Protein AF-A0A3S4DQ43-F1 (afdb_monomer_lite)

Structure (mmCIF, N/CA/C/O backbone):
data_AF-A0A3S4DQ43-F1
#
_entry.id   AF-A0A3S4DQ43-F1
#
loop_
_atom_site.group_PDB
_atom_site.id
_atom_site.type_symbol
_atom_site.label_atom_id
_atom_site.label_alt_id
_atom_site.label_comp_id
_atom_site.label_asym_id
_atom_site.label_entity_id
_atom_site.label_seq_id
_atom_site.pdbx_PDB_ins_code
_atom_site.Cartn_x
_atom_site.Cartn_y
_atom_site.Cartn_z
_atom_site.occupancy
_atom_site.B_iso_or_equiv
_atom_site.auth_seq_id
_atom_site.auth_comp_id
_atom_site.auth_asym_id
_atom_site.auth_atom_id
_atom_site.pdbx_PDB_model_num
ATOM 1 N N . MET A 1 1 ? 19.264 2.639 5.617 1.00 52.75 1 MET A N 1
ATOM 2 C CA . MET A 1 1 ? 17.783 2.640 5.575 1.00 52.75 1 MET A CA 1
ATOM 3 C C . MET A 1 1 ? 17.181 1.241 5.676 1.00 52.75 1 MET A C 1
ATOM 5 O O . MET A 1 1 ? 16.366 1.047 6.562 1.00 52.75 1 MET A O 1
ATOM 9 N N . ALA A 1 2 ? 17.612 0.250 4.883 1.00 55.06 2 ALA A N 1
ATOM 10 C CA . ALA A 1 2 ? 17.059 -1.117 4.923 1.00 55.06 2 ALA A CA 1
ATOM 11 C C . ALA A 1 2 ? 17.068 -1.790 6.317 1.00 55.06 2 ALA A C 1
ATOM 13 O O . ALA A 1 2 ? 16.053 -2.343 6.727 1.00 55.06 2 ALA A O 1
ATOM 14 N N . LEU A 1 3 ? 18.164 -1.674 7.082 1.00 55.78 3 LEU A N 1
ATOM 15 C CA . LEU A 1 3 ? 18.267 -2.264 8.429 1.00 55.78 3 LEU A CA 1
ATOM 16 C C . LEU A 1 3 ? 17.296 -1.626 9.447 1.00 55.78 3 LEU A C 1
ATOM 18 O O . LEU A 1 3 ? 16.796 -2.296 10.344 1.00 55.78 3 LEU A O 1
ATOM 22 N N . PHE A 1 4 ? 17.007 -0.331 9.284 1.00 59.12 4 PHE A N 1
ATOM 23 C CA . PHE A 1 4 ? 16.112 0.427 10.164 1.00 59.12 4 PHE A CA 1
ATOM 24 C C . PHE A 1 4 ? 14.648 0.386 9.709 1.00 59.12 4 PHE A C 1
ATOM 26 O O . PHE A 1 4 ? 13.759 0.609 10.522 1.00 59.12 4 PHE A O 1
ATOM 33 N N . ALA A 1 5 ? 14.368 0.060 8.445 1.00 60.25 5 ALA A N 1
ATOM 34 C CA . ALA A 1 5 ? 13.009 0.046 7.905 1.00 60.25 5 ALA A CA 1
ATOM 35 C C . ALA A 1 5 ? 12.104 -0.977 8.613 1.00 60.25 5 ALA A C 1
ATOM 37 O O . ALA A 1 5 ? 10.947 -0.680 8.907 1.00 60.25 5 ALA A O 1
ATOM 38 N N . PHE A 1 6 ? 12.632 -2.158 8.946 1.00 61.34 6 PHE A N 1
ATOM 39 C CA . PHE A 1 6 ? 11.873 -3.204 9.635 1.00 61.34 6 PHE A CA 1
ATOM 40 C C . PHE A 1 6 ? 11.451 -2.820 11.067 1.00 61.34 6 PHE A C 1
ATOM 42 O O . PHE A 1 6 ? 10.254 -2.851 11.348 1.00 61.34 6 PHE A O 1
ATOM 49 N N . PRO A 1 7 ? 12.353 -2.411 11.985 1.00 62.31 7 PRO A N 1
ATOM 50 C CA . PRO A 1 7 ? 11.936 -2.009 13.330 1.00 62.31 7 PRO A CA 1
ATOM 51 C C . PRO A 1 7 ? 11.053 -0.753 13.321 1.00 62.31 7 PRO A C 1
ATOM 53 O O . PRO A 1 7 ? 10.096 -0.680 14.091 1.00 62.31 7 PRO A O 1
ATOM 56 N N . LEU A 1 8 ? 11.325 0.200 12.425 1.00 57.62 8 LEU A N 1
ATOM 57 C CA . LEU A 1 8 ? 10.611 1.478 12.358 1.00 57.62 8 LEU A CA 1
ATOM 58 C C . LEU A 1 8 ? 9.180 1.317 11.825 1.00 57.62 8 LEU A C 1
ATOM 60 O O . LEU A 1 8 ? 8.287 2.037 12.255 1.00 57.62 8 LEU A O 1
ATOM 64 N N . THR A 1 9 ? 8.925 0.325 10.967 1.00 63.94 9 THR A N 1
ATOM 65 C CA . THR A 1 9 ? 7.563 -0.015 10.522 1.00 63.94 9 THR A CA 1
ATOM 66 C C . THR A 1 9 ? 6.867 -0.995 11.467 1.00 63.94 9 THR A C 1
ATOM 68 O O . THR A 1 9 ? 5.687 -0.826 11.757 1.00 63.94 9 THR A O 1
ATOM 71 N N . TYR A 1 10 ? 7.561 -1.994 12.014 1.00 65.12 10 TYR A N 1
ATOM 72 C CA . TYR A 1 10 ? 6.932 -3.032 12.838 1.00 65.12 10 TYR A CA 1
ATOM 73 C C . TYR A 1 10 ? 6.497 -2.537 14.229 1.00 65.12 10 TYR A C 1
ATOM 75 O O . TYR A 1 10 ? 5.428 -2.919 14.713 1.00 65.12 10 TYR A O 1
ATOM 83 N N . LEU A 1 11 ? 7.297 -1.692 14.890 1.00 65.44 11 LEU A N 1
ATOM 84 C CA . LEU A 1 11 ? 7.022 -1.258 16.266 1.00 65.44 11 LEU A CA 1
ATOM 85 C C . LEU A 1 11 ? 5.750 -0.392 16.397 1.00 65.44 11 LEU A C 1
ATOM 87 O O . LEU A 1 11 ? 4.936 -0.714 17.269 1.00 65.44 11 LEU A O 1
ATOM 91 N N . PRO A 1 12 ? 5.502 0.623 15.541 1.00 64.50 12 PRO A N 1
ATOM 92 C CA . PRO A 1 12 ? 4.281 1.429 15.613 1.00 64.50 12 PRO A CA 1
ATOM 93 C C . PRO A 1 12 ? 3.020 0.619 15.308 1.00 64.50 12 PRO A C 1
ATOM 95 O O . PRO A 1 12 ? 2.020 0.738 16.010 1.00 64.50 12 PRO A O 1
ATOM 98 N N . HIS A 1 13 ? 3.073 -0.269 14.313 1.00 64.56 13 HIS A N 1
ATOM 99 C CA . HIS A 1 13 ? 1.932 -1.112 13.950 1.00 64.56 13 HIS A CA 1
ATOM 100 C C . HIS A 1 13 ? 1.600 -2.133 15.041 1.00 64.56 13 HIS A C 1
ATOM 102 O O . HIS A 1 13 ? 0.430 -2.378 15.339 1.00 64.56 13 HIS A O 1
ATOM 108 N N . ARG A 1 14 ? 2.621 -2.675 15.715 1.00 65.62 14 ARG A N 1
ATOM 109 C CA . ARG A 1 14 ? 2.420 -3.513 16.900 1.00 65.62 14 ARG A CA 1
ATOM 110 C C . ARG A 1 14 ? 1.802 -2.717 18.054 1.00 65.62 14 ARG A C 1
ATOM 112 O O . ARG A 1 14 ? 0.892 -3.233 18.702 1.00 65.62 14 ARG A O 1
ATOM 119 N N . ALA A 1 15 ? 2.265 -1.492 18.306 1.00 61.53 15 ALA A N 1
ATOM 120 C CA . ALA A 1 15 ? 1.693 -0.619 19.332 1.00 61.53 15 ALA A CA 1
ATOM 121 C C . ALA A 1 15 ? 0.218 -0.297 19.038 1.00 61.53 15 ALA A C 1
ATOM 123 O O . ALA A 1 15 ? -0.626 -0.474 19.913 1.00 61.53 15 ALA A O 1
ATOM 124 N N . LEU A 1 16 ? -0.107 0.041 17.787 1.00 58.84 16 LEU A N 1
ATOM 125 C CA . LEU A 1 16 ? -1.478 0.277 17.338 1.00 58.84 16 LEU A CA 1
ATOM 126 C C . LEU A 1 16 ? -2.352 -0.970 17.504 1.00 58.84 16 LEU A C 1
ATOM 128 O O . LEU A 1 16 ? -3.460 -0.877 18.017 1.00 58.84 16 LEU A O 1
ATOM 132 N N . SER A 1 17 ? -1.854 -2.153 17.133 1.00 57.09 17 SER A N 1
ATOM 133 C CA . SER A 1 17 ? -2.627 -3.391 17.291 1.00 57.09 17 SER A CA 1
ATOM 134 C C . SER A 1 17 ? -2.962 -3.699 18.752 1.00 57.09 17 SER A C 1
ATOM 136 O O . SER A 1 17 ? -4.076 -4.117 19.043 1.00 57.09 17 SER A O 1
ATOM 138 N N . ARG A 1 18 ? -2.035 -3.434 19.682 1.00 61.72 18 ARG A N 1
ATOM 139 C CA . ARG A 1 18 ? -2.270 -3.587 21.124 1.00 61.72 18 ARG A CA 1
ATOM 140 C C . ARG A 1 18 ? -3.260 -2.564 21.658 1.00 61.72 18 ARG A C 1
ATOM 142 O O . ARG A 1 18 ? -4.093 -2.921 22.475 1.00 61.72 18 ARG A O 1
ATOM 149 N N . PHE A 1 19 ? -3.189 -1.333 21.161 1.00 62.56 19 PHE A N 1
ATOM 150 C CA . PHE A 1 19 ? -4.132 -0.277 21.505 1.00 62.56 19 PHE A CA 1
ATOM 151 C C . PHE A 1 19 ? -5.560 -0.598 21.036 1.00 62.56 19 PHE A C 1
ATOM 153 O O . PHE A 1 19 ? -6.507 -0.477 21.798 1.00 62.56 19 PHE A O 1
ATOM 160 N N . VAL A 1 20 ? -5.726 -1.091 19.805 1.00 57.16 20 VAL A N 1
ATOM 161 C CA . VAL A 1 20 ? -7.042 -1.512 19.287 1.00 57.16 20 VAL A CA 1
ATOM 162 C C . VAL A 1 20 ? -7.592 -2.712 20.060 1.00 57.16 20 VAL A C 1
ATOM 164 O O . VAL A 1 20 ? -8.789 -2.800 20.322 1.00 57.16 20 VAL A O 1
ATOM 167 N N . LEU A 1 21 ? -6.720 -3.642 20.449 1.00 55.56 21 LEU A N 1
ATOM 168 C CA . LEU A 1 21 ? -7.115 -4.830 21.201 1.00 55.56 21 LEU A CA 1
ATOM 169 C C . LEU A 1 21 ? -7.388 -4.551 22.689 1.00 55.56 21 LEU A C 1
ATOM 171 O O . LEU A 1 21 ? -8.072 -5.364 23.303 1.00 55.56 21 LEU A O 1
ATOM 175 N N . SER A 1 22 ? -6.928 -3.424 23.250 1.00 51.00 22 SER A N 1
ATOM 176 C CA . SER A 1 22 ? -7.168 -3.055 24.655 1.00 51.00 22 SER A CA 1
ATOM 177 C C . SER A 1 22 ? -8.531 -2.405 24.921 1.00 51.00 22 SER A C 1
ATOM 179 O O . SER A 1 22 ? -8.863 -2.178 26.081 1.00 51.00 22 SER A O 1
ATOM 181 N N . GLY A 1 23 ? -9.327 -2.099 23.890 1.00 48.06 23 GLY A N 1
ATOM 182 C CA . GLY A 1 23 ? -10.705 -1.625 24.078 1.00 48.06 23 GLY A CA 1
ATOM 183 C C . GLY A 1 23 ? -11.624 -2.706 24.641 1.00 48.06 23 GLY A C 1
ATOM 184 O O . GLY A 1 23 ? -11.421 -3.886 24.348 1.00 48.06 23 GLY A O 1
ATOM 185 N N . SER A 1 24 ? -12.645 -2.349 25.423 1.00 47.25 24 SER A N 1
ATOM 186 C CA . SER A 1 24 ? -13.516 -3.341 26.080 1.00 47.25 24 SER A CA 1
ATOM 187 C C . SER A 1 24 ? -14.665 -3.824 25.175 1.00 47.25 24 SER A C 1
ATOM 189 O O . SER A 1 24 ? -15.181 -4.931 25.332 1.00 47.25 24 SER A O 1
ATOM 191 N N . SER A 1 25 ? -14.977 -3.078 24.112 1.00 43.25 25 SER A N 1
ATOM 192 C CA . SER A 1 25 ? -16.030 -3.397 23.138 1.00 43.25 25 SER A CA 1
ATOM 193 C C . SER A 1 25 ? -15.610 -4.462 22.098 1.00 43.25 25 SER A C 1
ATOM 195 O O . SER A 1 25 ? -14.505 -4.437 21.545 1.00 43.25 25 SER A O 1
ATOM 197 N N . ARG A 1 26 ? -16.496 -5.443 21.844 1.00 42.44 26 ARG A N 1
ATOM 198 C CA . ARG A 1 26 ? -16.236 -6.668 21.046 1.00 42.44 26 ARG A CA 1
ATOM 199 C C . ARG A 1 26 ? -16.139 -6.431 19.529 1.00 42.44 26 ARG A C 1
ATOM 201 O O . ARG A 1 26 ? -15.407 -7.163 18.873 1.00 42.44 26 ARG A O 1
ATOM 208 N N . ASP A 1 27 ? -16.794 -5.375 19.039 1.00 48.03 27 ASP A N 1
ATOM 209 C CA . ASP A 1 27 ? -16.770 -4.885 17.645 1.00 48.03 27 ASP A CA 1
ATOM 210 C C . ASP A 1 27 ? -16.315 -3.408 17.539 1.00 48.03 27 ASP A C 1
ATOM 212 O O . ASP A 1 27 ? -16.425 -2.789 16.482 1.00 48.03 27 ASP A O 1
ATOM 216 N N . GLY A 1 28 ? -15.809 -2.821 18.634 1.00 46.94 28 GLY A N 1
ATOM 217 C CA . GLY A 1 28 ? -15.480 -1.394 18.705 1.00 46.94 28 GLY A CA 1
ATOM 218 C C . GLY A 1 28 ? -14.338 -1.005 17.764 1.00 46.94 28 GLY A C 1
ATOM 219 O O . GLY A 1 28 ? -13.265 -1.617 17.776 1.00 46.94 28 GLY A O 1
ATOM 220 N N . ASN A 1 29 ? -14.552 0.023 16.944 1.00 57.31 29 ASN A N 1
ATOM 221 C CA . ASN A 1 29 ? -13.499 0.594 16.099 1.00 57.31 29 ASN A CA 1
ATOM 222 C C . ASN A 1 29 ? -12.523 1.424 16.953 1.00 57.31 29 ASN A C 1
ATOM 224 O O . ASN A 1 29 ? -12.821 1.732 18.105 1.00 57.31 29 ASN A O 1
ATOM 228 N N . ILE A 1 30 ? -11.372 1.847 16.397 1.00 58.50 30 ILE A N 1
ATOM 229 C CA . ILE A 1 30 ? -10.404 2.733 17.098 1.00 58.50 30 ILE A CA 1
ATOM 230 C C . ILE A 1 30 ? -11.108 3.892 17.816 1.00 58.50 30 ILE A C 1
ATOM 232 O O . ILE A 1 30 ? -10.717 4.256 18.918 1.00 58.50 30 ILE A O 1
ATOM 236 N N . HIS A 1 31 ? -12.153 4.447 17.204 1.00 61.25 31 HIS A N 1
ATOM 237 C CA . HIS A 1 31 ? -12.957 5.512 17.784 1.00 61.25 31 HIS A CA 1
ATOM 238 C C . HIS A 1 31 ? -13.605 5.122 19.122 1.00 61.25 31 HIS A C 1
ATOM 240 O O . HIS A 1 31 ? -13.487 5.867 20.090 1.00 61.25 31 HIS A O 1
ATOM 246 N N . ASP A 1 32 ? -14.229 3.948 19.203 1.00 59.16 32 ASP A N 1
ATOM 247 C CA . ASP A 1 32 ? -14.954 3.505 20.398 1.00 59.16 32 ASP A CA 1
ATOM 248 C C . ASP A 1 32 ? -13.984 3.203 21.541 1.00 59.16 32 ASP A C 1
ATOM 250 O O . ASP A 1 32 ? -14.220 3.598 22.678 1.00 59.16 32 ASP A O 1
ATOM 254 N N . VAL A 1 33 ? -12.830 2.613 21.216 1.00 59.47 33 VAL A N 1
ATOM 255 C CA . VAL A 1 33 ? -11.749 2.352 22.179 1.00 59.47 33 VAL A CA 1
ATOM 256 C C . VAL A 1 33 ? -11.156 3.651 22.730 1.00 59.47 33 VAL A C 1
ATOM 258 O O . VAL A 1 33 ? -10.852 3.757 23.918 1.00 59.47 33 VAL A O 1
ATOM 261 N N . VAL A 1 34 ? -11.005 4.664 21.878 1.00 59.78 34 VAL A N 1
ATOM 262 C CA . VAL A 1 34 ? -10.499 5.979 22.281 1.00 59.78 34 VAL A CA 1
ATOM 263 C C . VAL A 1 34 ? -11.506 6.714 23.158 1.00 59.78 34 VAL A C 1
ATOM 265 O O . VAL A 1 34 ? -11.109 7.308 24.159 1.00 59.78 34 VAL A O 1
ATOM 268 N N . VAL A 1 35 ? -12.793 6.676 22.807 1.00 62.78 35 VAL A N 1
ATOM 269 C CA . VAL A 1 35 ? -13.857 7.275 23.624 1.00 62.78 35 VAL A CA 1
ATOM 270 C C . VAL A 1 35 ? -13.946 6.578 24.982 1.00 62.78 35 VAL A C 1
ATOM 272 O O . VAL A 1 35 ? -14.117 7.251 25.996 1.00 62.78 35 VAL A O 1
ATOM 275 N N . GLU A 1 36 ? -13.767 5.257 25.017 1.00 63.09 36 GLU A N 1
ATOM 276 C CA . GLU A 1 36 ? -13.808 4.446 26.235 1.00 63.09 36 GLU A CA 1
ATOM 277 C C . GLU A 1 36 ? -12.615 4.707 27.174 1.00 63.09 36 GLU A C 1
ATOM 279 O O . GLU A 1 36 ? -12.800 4.760 28.386 1.00 63.09 36 GLU A O 1
ATOM 284 N N . HIS A 1 37 ? -11.400 4.913 26.647 1.00 62.97 37 HIS A N 1
ATOM 285 C CA . HIS A 1 37 ? -10.209 5.180 27.474 1.00 62.97 37 HIS A CA 1
ATOM 286 C C . HIS A 1 37 ? -9.949 6.660 27.784 1.00 62.97 37 HIS A C 1
ATOM 288 O O . HIS A 1 37 ? -9.398 6.968 28.838 1.00 62.97 37 HIS A O 1
ATOM 294 N N . PHE A 1 38 ? -10.300 7.577 26.881 1.00 64.81 38 PHE A N 1
ATOM 295 C CA . PHE A 1 38 ? -9.928 8.996 26.987 1.00 64.81 38 PHE A CA 1
ATOM 296 C C . PHE A 1 38 ? -11.129 9.953 27.008 1.00 64.81 38 PHE A C 1
ATOM 298 O O . PHE A 1 38 ? -10.950 11.166 27.133 1.00 64.81 38 PHE A O 1
ATOM 305 N N . GLY A 1 39 ? -12.353 9.433 26.905 1.00 71.44 39 GLY A N 1
ATOM 306 C CA . GLY A 1 39 ? -13.583 10.218 26.924 1.00 71.44 39 GLY A CA 1
ATOM 307 C C . GLY A 1 39 ? -13.979 10.807 25.564 1.00 71.44 39 GLY A C 1
ATOM 308 O O . GLY A 1 39 ? -13.239 10.792 24.578 1.00 71.44 39 GLY A O 1
ATOM 309 N N . VAL A 1 40 ? -15.192 11.365 25.515 1.00 73.31 40 VAL A N 1
ATOM 310 C CA . VAL A 1 40 ? -15.867 11.805 24.277 1.00 73.31 40 VAL A CA 1
ATOM 311 C C . VAL A 1 40 ? -15.117 12.936 23.553 1.00 73.31 40 VAL A C 1
ATOM 313 O O . VAL A 1 40 ? -15.092 12.983 22.322 1.00 73.31 40 VAL A O 1
ATOM 316 N N . LEU A 1 41 ? -14.454 13.831 24.298 1.00 74.75 41 LEU A N 1
ATOM 317 C CA . LEU A 1 41 ? -13.684 14.942 23.723 1.00 74.75 41 LEU A CA 1
ATOM 318 C C . LEU A 1 41 ? -12.423 14.448 22.995 1.00 74.75 41 LEU A C 1
ATOM 320 O O . LEU A 1 41 ? -12.150 14.880 21.874 1.00 74.75 41 LEU A O 1
ATOM 324 N N . ALA A 1 42 ? -11.687 13.513 23.601 1.00 72.62 42 ALA A N 1
ATOM 325 C CA . ALA A 1 42 ? -10.512 12.899 22.987 1.00 72.62 42 ALA A CA 1
ATOM 326 C C . ALA A 1 42 ? -10.894 12.037 21.774 1.00 72.62 42 ALA A C 1
ATOM 328 O O . ALA A 1 42 ? -10.212 12.087 20.750 1.00 72.62 42 ALA A O 1
ATOM 329 N N . GLY A 1 43 ? -12.032 11.336 21.848 1.00 69.62 43 GLY A N 1
ATOM 330 C CA . GLY A 1 43 ? -12.625 10.624 20.714 1.00 69.62 43 GLY A CA 1
ATOM 331 C C . GLY A 1 43 ? -12.865 11.527 19.510 1.00 69.62 43 GLY A C 1
ATOM 332 O O . GLY A 1 43 ? -12.416 11.219 18.407 1.00 69.62 43 GLY A O 1
ATOM 333 N N . LYS A 1 44 ? -13.475 12.698 19.728 1.00 74.50 44 LYS A N 1
ATOM 334 C CA . LYS A 1 44 ? -13.735 13.676 18.664 1.00 74.50 44 LYS A CA 1
ATOM 335 C C . LYS A 1 44 ? -12.446 14.250 18.059 1.00 74.50 44 LYS A C 1
ATOM 337 O O . LYS A 1 44 ? -12.361 14.375 16.840 1.00 74.50 44 LYS A O 1
ATOM 342 N N . ILE A 1 45 ? -11.432 14.557 18.874 1.00 80.44 45 ILE A N 1
ATOM 343 C CA . ILE A 1 45 ? -10.121 15.029 18.381 1.00 80.44 45 ILE A CA 1
ATOM 344 C C . ILE A 1 45 ? -9.452 13.953 17.522 1.00 80.44 45 ILE A C 1
ATOM 346 O O . ILE A 1 45 ? -8.984 14.243 16.420 1.00 80.44 45 ILE A O 1
ATOM 350 N N . ILE A 1 46 ? -9.443 12.705 17.990 1.00 75.75 46 ILE A N 1
ATOM 351 C CA . ILE A 1 46 ? -8.844 11.592 17.252 1.00 75.75 46 ILE A CA 1
ATOM 352 C C . ILE A 1 46 ? -9.635 11.283 15.980 1.00 75.75 46 ILE A C 1
ATOM 354 O O . ILE A 1 46 ? -9.023 10.982 14.961 1.00 75.75 46 ILE A O 1
ATOM 358 N N . MET A 1 47 ? -10.960 11.437 15.982 1.00 75.69 47 MET A N 1
ATOM 359 C CA . MET A 1 47 ? -11.782 11.295 14.779 1.00 75.69 47 MET A CA 1
ATOM 360 C C . MET A 1 47 ? -11.438 12.348 13.719 1.00 75.69 47 MET A C 1
ATOM 362 O O . MET A 1 47 ? -11.274 12.004 12.549 1.00 75.69 47 MET A O 1
ATOM 366 N N . VAL A 1 48 ? -11.276 13.617 14.114 1.00 80.62 48 VAL A N 1
ATOM 367 C CA . VAL A 1 48 ? -10.844 14.686 13.194 1.00 80.62 48 VAL A CA 1
ATOM 368 C C . VAL A 1 48 ? -9.428 14.425 12.686 1.00 80.62 48 VAL A C 1
ATOM 370 O O . VAL A 1 48 ? -9.177 14.553 11.490 1.00 80.62 48 VAL A O 1
ATOM 373 N N . LEU A 1 49 ? -8.511 14.010 13.563 1.00 80.94 49 LEU A N 1
ATOM 374 C CA . LEU A 1 49 ? -7.144 13.675 13.172 1.00 80.94 49 LEU A CA 1
ATOM 375 C C . LEU A 1 49 ? -7.110 12.485 12.202 1.00 80.94 49 LEU A C 1
ATOM 377 O O . LEU A 1 49 ? -6.352 12.497 11.236 1.00 80.94 49 LEU A O 1
ATOM 381 N N . TYR A 1 50 ? -7.964 11.486 12.425 1.00 78.94 50 TYR A N 1
ATOM 382 C CA . TYR A 1 50 ? -8.137 10.347 11.533 1.00 78.94 50 TYR A CA 1
ATOM 383 C C . TYR A 1 50 ? -8.666 10.803 10.173 1.00 78.94 50 TYR A C 1
ATOM 385 O O . TYR A 1 50 ? -8.065 10.482 9.154 1.00 78.94 50 TYR A O 1
ATOM 393 N N . LEU A 1 51 ? -9.719 11.625 10.131 1.00 80.81 51 LEU A N 1
ATOM 394 C CA . LEU A 1 51 ? -10.228 12.194 8.880 1.00 80.81 51 LEU A CA 1
ATOM 395 C C . LEU A 1 51 ? -9.129 12.961 8.124 1.00 80.81 51 LEU A C 1
ATOM 397 O O . LEU A 1 51 ? -8.943 12.750 6.926 1.00 80.81 51 LEU A O 1
ATOM 401 N N . LEU A 1 52 ? -8.369 13.800 8.832 1.00 82.88 52 LEU A N 1
ATOM 402 C CA . LEU A 1 52 ? -7.297 14.612 8.259 1.00 82.88 52 LEU A CA 1
ATOM 403 C C . LEU A 1 52 ? -6.121 13.769 7.749 1.00 82.88 52 LEU A C 1
ATOM 405 O O . LEU A 1 52 ? -5.514 14.119 6.742 1.00 82.88 52 LEU A O 1
ATOM 409 N N . ALA A 1 53 ? -5.803 12.656 8.408 1.00 77.94 53 ALA A N 1
ATOM 410 C CA . ALA A 1 53 ? -4.763 11.738 7.957 1.00 77.94 53 ALA A CA 1
ATOM 411 C C . ALA A 1 53 ? -5.212 10.914 6.739 1.00 77.94 53 ALA A C 1
ATOM 413 O O . ALA A 1 53 ? -4.416 10.643 5.844 1.00 77.94 53 ALA A O 1
ATOM 414 N N . PHE A 1 54 ? -6.486 10.526 6.687 1.00 79.25 54 PHE A N 1
ATOM 415 C CA . PHE A 1 54 ? -7.025 9.636 5.659 1.00 79.25 54 PHE A CA 1
ATOM 416 C C . PHE A 1 54 ? -7.399 10.320 4.365 1.00 79.25 54 PHE A C 1
ATOM 418 O O . PHE A 1 54 ? -7.228 9.744 3.292 1.00 79.25 54 PHE A O 1
ATOM 425 N N . PHE A 1 55 ? -7.926 11.532 4.459 1.00 83.81 55 PHE A N 1
ATOM 426 C CA . PHE A 1 55 ? -8.375 12.270 3.295 1.00 83.81 55 PHE A CA 1
ATOM 427 C C . PHE A 1 55 ? -7.254 12.447 2.244 1.00 83.81 55 PHE A C 1
ATOM 429 O O . PHE A 1 55 ? -7.472 12.075 1.088 1.00 83.81 55 PHE A O 1
ATOM 436 N N . PRO A 1 56 ? -6.021 12.867 2.605 1.00 84.38 56 PRO A N 1
ATOM 437 C CA . PRO A 1 56 ? -4.899 12.925 1.667 1.00 84.38 56 PRO A CA 1
ATOM 438 C C . PRO A 1 56 ? -4.514 11.558 1.100 1.00 84.38 56 PRO A C 1
ATOM 440 O O . PRO A 1 56 ? -4.188 11.454 -0.080 1.00 84.38 56 PRO A O 1
ATOM 443 N N . ILE A 1 57 ? -4.573 10.505 1.920 1.00 83.25 57 ILE A N 1
ATOM 444 C CA . ILE A 1 57 ? -4.234 9.141 1.502 1.00 83.25 57 ILE A CA 1
ATOM 445 C C . ILE A 1 57 ? -5.163 8.702 0.368 1.00 83.25 57 ILE A C 1
ATOM 447 O O . ILE A 1 57 ? -4.695 8.303 -0.698 1.00 83.25 57 ILE A O 1
ATOM 451 N N . VAL A 1 58 ? -6.477 8.827 0.569 1.00 82.75 58 VAL A N 1
ATOM 452 C CA . VAL A 1 58 ? -7.478 8.449 -0.438 1.00 82.75 58 VAL A CA 1
ATOM 453 C C . VAL A 1 58 ? -7.311 9.274 -1.716 1.00 82.75 58 VAL A C 1
ATOM 455 O O . VAL A 1 58 ? -7.383 8.714 -2.813 1.00 82.75 58 VAL A O 1
ATOM 458 N N . LEU A 1 59 ? -7.034 10.577 -1.598 1.00 85.31 59 LEU A N 1
ATOM 459 C CA . LEU A 1 59 ? -6.792 11.446 -2.752 1.00 85.31 59 LEU A CA 1
ATOM 460 C C . LEU A 1 59 ? -5.575 11.008 -3.573 1.00 85.31 59 LEU A C 1
ATOM 462 O O . LEU A 1 59 ? -5.693 10.834 -4.786 1.00 85.31 59 LEU A O 1
ATOM 466 N N . VAL A 1 60 ? -4.425 10.796 -2.928 1.00 85.19 60 VAL A N 1
ATOM 467 C CA . VAL A 1 60 ? -3.192 10.381 -3.615 1.00 85.19 60 VAL A CA 1
ATOM 468 C C . VAL A 1 60 ? -3.399 9.043 -4.323 1.00 85.19 60 VAL A C 1
ATOM 470 O O . VAL A 1 60 ? -3.108 8.942 -5.514 1.00 85.19 60 VAL A O 1
ATOM 473 N N . TYR A 1 61 ? -3.981 8.047 -3.646 1.00 85.69 61 TYR A N 1
ATOM 474 C CA . TYR A 1 61 ? -4.251 6.744 -4.260 1.00 85.69 61 TYR A CA 1
ATOM 475 C C . TYR A 1 61 ? -5.224 6.836 -5.444 1.00 85.69 61 TYR A C 1
ATOM 477 O O . TYR A 1 61 ? -5.001 6.191 -6.469 1.00 85.69 61 TYR A O 1
ATOM 485 N N . SER A 1 62 ? -6.260 7.672 -5.350 1.00 83.94 62 SER A N 1
ATOM 486 C CA . SER A 1 62 ? -7.219 7.880 -6.446 1.00 83.94 62 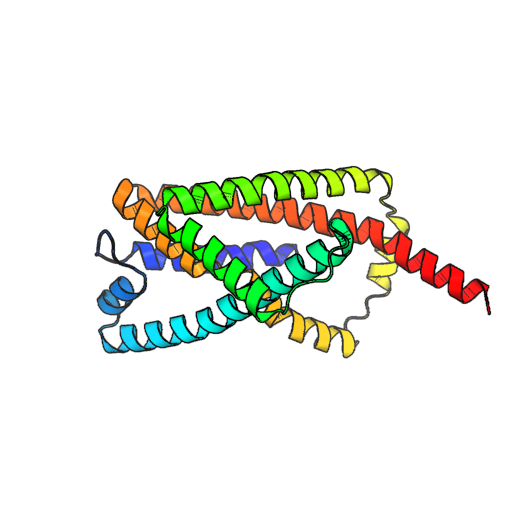SER A CA 1
ATOM 487 C C . SER A 1 62 ? -6.549 8.487 -7.683 1.00 83.94 62 SER A C 1
ATOM 489 O O . SER A 1 62 ? -6.773 8.027 -8.808 1.00 83.94 62 SER A O 1
ATOM 491 N N . ILE A 1 63 ? -5.679 9.483 -7.484 1.00 85.94 63 ILE A N 1
ATOM 492 C CA . ILE A 1 63 ? -4.900 10.113 -8.560 1.00 85.94 63 ILE A CA 1
ATOM 493 C C . ILE A 1 63 ? -3.940 9.095 -9.186 1.00 85.94 63 ILE A C 1
ATOM 495 O O . ILE A 1 63 ? -3.864 8.994 -10.411 1.00 85.94 63 ILE A O 1
ATOM 499 N N . SER A 1 64 ? -3.240 8.307 -8.367 1.00 86.62 64 SER A N 1
ATOM 500 C CA . SER A 1 64 ? -2.310 7.280 -8.843 1.00 86.62 64 SER A CA 1
ATOM 501 C C . SER A 1 64 ? -2.999 6.214 -9.697 1.00 86.62 64 SER A C 1
ATOM 503 O O . SER A 1 64 ? -2.482 5.882 -10.761 1.00 86.62 64 SER A O 1
ATOM 505 N N . ILE A 1 65 ? -4.166 5.711 -9.281 1.00 87.31 65 ILE A N 1
ATOM 506 C CA . ILE A 1 65 ? -4.922 4.705 -10.047 1.00 87.31 65 ILE A CA 1
ATOM 507 C C . ILE A 1 65 ? -5.419 5.292 -11.370 1.00 87.31 65 ILE A C 1
ATOM 509 O O . ILE A 1 65 ? -5.266 4.664 -12.417 1.00 87.31 65 ILE A O 1
ATOM 513 N N . THR A 1 66 ? -5.963 6.511 -11.337 1.00 87.31 66 THR A N 1
ATOM 514 C CA . THR A 1 66 ? -6.443 7.205 -12.543 1.00 87.31 66 THR A CA 1
ATOM 515 C C . THR A 1 66 ? -5.302 7.389 -13.546 1.00 87.31 66 THR A C 1
ATOM 517 O O . THR A 1 66 ? -5.453 7.057 -14.717 1.00 87.31 66 THR A O 1
ATOM 520 N N . ASN A 1 67 ? -4.131 7.834 -13.080 1.00 87.06 67 ASN A N 1
ATOM 521 C CA . ASN A 1 67 ? -2.949 7.997 -13.927 1.00 87.06 67 ASN A CA 1
ATOM 522 C C . ASN A 1 67 ? -2.428 6.657 -14.465 1.00 87.06 67 ASN A C 1
ATOM 524 O O . ASN A 1 67 ? -2.020 6.583 -15.621 1.00 87.06 67 ASN A O 1
ATOM 528 N N . ALA A 1 68 ? -2.418 5.598 -13.654 1.00 86.94 68 ALA A N 1
ATOM 529 C CA . ALA A 1 68 ? -1.968 4.281 -14.097 1.00 86.94 68 ALA A CA 1
ATOM 530 C C . ALA A 1 68 ? -2.873 3.722 -15.204 1.00 86.94 68 ALA A C 1
ATOM 532 O O . ALA A 1 68 ? -2.372 3.210 -16.202 1.00 86.94 68 ALA A O 1
ATOM 533 N N . LEU A 1 69 ? -4.192 3.869 -15.056 1.00 85.38 69 LEU A N 1
ATOM 534 C CA . LEU A 1 69 ? -5.162 3.443 -16.062 1.00 85.38 69 LEU A CA 1
ATOM 535 C C . LEU A 1 69 ? -5.082 4.276 -17.339 1.00 85.38 69 LEU A C 1
ATOM 537 O O . LEU A 1 69 ? -5.112 3.699 -18.418 1.00 85.38 69 LEU A O 1
ATOM 541 N N . ASP A 1 70 ? -4.921 5.594 -17.227 1.00 84.88 70 ASP A N 1
ATOM 542 C CA . ASP A 1 70 ? -4.701 6.482 -18.375 1.00 84.88 70 ASP A CA 1
ATOM 543 C C . ASP A 1 70 ? -3.483 6.024 -19.197 1.00 84.88 70 ASP A C 1
ATOM 545 O O . ASP A 1 70 ? -3.587 5.765 -20.396 1.00 84.88 70 ASP A O 1
ATOM 549 N N . ASN A 1 71 ? -2.351 5.779 -18.527 1.00 84.44 71 ASN A N 1
ATOM 550 C CA . ASN A 1 71 ? -1.150 5.242 -19.170 1.00 84.44 71 ASN A CA 1
ATOM 551 C C . ASN A 1 71 ? -1.376 3.839 -19.759 1.00 84.44 71 ASN A C 1
ATOM 553 O O . ASN A 1 71 ? -0.851 3.537 -20.828 1.00 84.44 71 ASN A O 1
ATOM 557 N N . PHE A 1 72 ? -2.151 2.977 -19.097 1.00 84.38 72 PHE A N 1
ATOM 558 C CA . PHE A 1 72 ? -2.459 1.636 -19.601 1.00 84.38 72 PHE A CA 1
ATOM 559 C C . PHE A 1 72 ? -3.328 1.684 -20.867 1.00 84.38 72 PHE A C 1
ATOM 561 O O . PHE A 1 72 ? -3.068 0.950 -21.821 1.00 84.38 72 PHE A O 1
ATOM 568 N N . LEU A 1 73 ? -4.316 2.582 -20.914 1.00 84.00 73 LEU A N 1
ATOM 569 C CA . LEU A 1 73 ? -5.169 2.790 -22.086 1.00 84.00 73 LEU A CA 1
ATOM 570 C C . LEU A 1 73 ? -4.363 3.293 -23.286 1.00 84.00 73 LEU A C 1
ATOM 572 O O . LEU A 1 73 ? -4.513 2.758 -24.385 1.00 84.00 73 LEU A O 1
ATOM 576 N N . ILE A 1 74 ? -3.478 4.267 -23.063 1.00 83.88 74 ILE A N 1
ATOM 577 C CA . ILE A 1 74 ? -2.632 4.834 -24.118 1.00 83.88 74 ILE A CA 1
ATOM 578 C C . ILE A 1 74 ? -1.606 3.804 -24.605 1.00 83.88 74 ILE A C 1
ATOM 580 O O . ILE A 1 74 ? -1.480 3.582 -25.805 1.00 83.88 74 ILE A O 1
ATOM 584 N N . HIS A 1 75 ? -0.857 3.180 -23.692 1.00 83.88 75 HIS A N 1
ATOM 585 C CA . HIS A 1 75 ? 0.326 2.397 -24.061 1.00 83.88 75 HIS A CA 1
ATOM 586 C C . HIS A 1 75 ? 0.050 0.928 -24.369 1.00 83.88 75 HIS A C 1
ATOM 588 O O . HIS A 1 75 ? 0.812 0.330 -25.122 1.00 83.88 75 HIS A O 1
ATOM 594 N N . GLN A 1 76 ? -0.989 0.330 -23.784 1.00 85.38 76 GLN A N 1
ATOM 595 C CA . GLN A 1 76 ? -1.303 -1.086 -24.009 1.00 85.38 76 GLN A CA 1
ATOM 596 C C . GLN A 1 76 ? -2.489 -1.243 -24.957 1.00 85.38 76 GLN A C 1
ATOM 598 O O . GLN A 1 76 ? -2.413 -2.004 -25.918 1.00 85.38 76 GLN A O 1
ATOM 603 N N . PHE A 1 77 ? -3.558 -0.473 -24.747 1.00 77.50 77 PHE A N 1
ATOM 604 C CA . PHE A 1 77 ? -4.752 -0.555 -25.591 1.00 77.50 77 PHE A CA 1
ATOM 605 C C . PHE A 1 77 ? -4.727 0.367 -26.815 1.00 77.50 77 PHE A C 1
ATOM 607 O O . PHE A 1 77 ? -5.546 0.174 -27.707 1.00 77.50 77 PHE A O 1
ATOM 614 N N . HIS A 1 78 ? -3.792 1.325 -26.895 1.00 79.56 78 HIS A N 1
ATOM 615 C CA . HIS A 1 78 ? -3.702 2.311 -27.984 1.00 79.56 78 HIS A CA 1
ATOM 616 C C . HIS A 1 78 ? -5.012 3.089 -28.21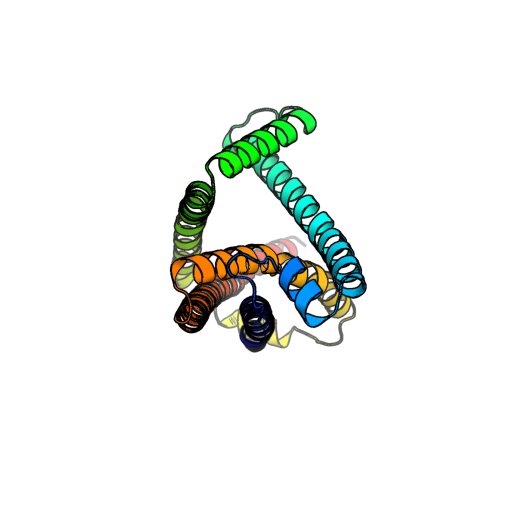2 1.00 79.56 78 HIS A C 1
ATOM 618 O O . HIS A 1 78 ? -5.277 3.585 -29.307 1.00 79.56 78 HIS A O 1
ATOM 624 N N . VAL A 1 79 ? -5.843 3.203 -27.173 1.00 79.75 79 VAL A N 1
ATOM 625 C CA . VAL A 1 79 ? -7.111 3.936 -27.216 1.00 79.75 79 VAL A CA 1
ATOM 626 C C . VAL A 1 79 ? -6.854 5.357 -26.733 1.00 79.75 79 VAL A C 1
ATOM 628 O O . VAL A 1 79 ? -6.185 5.563 -25.720 1.00 79.75 79 VAL A O 1
ATOM 631 N N . THR A 1 80 ? -7.405 6.351 -27.435 1.00 76.88 80 THR A N 1
ATOM 632 C CA . THR A 1 80 ? -7.416 7.734 -26.943 1.00 76.88 80 THR A CA 1
ATOM 633 C C . THR A 1 80 ? -8.181 7.776 -25.622 1.00 76.88 80 THR A C 1
ATOM 635 O O . THR A 1 80 ? -9.367 7.423 -25.613 1.00 76.88 80 THR A O 1
ATOM 638 N N . PRO A 1 81 ? -7.541 8.165 -24.509 1.00 69.25 81 PRO A N 1
ATOM 639 C CA . PRO A 1 81 ? -8.163 8.074 -23.204 1.00 69.25 81 PRO A CA 1
ATOM 640 C C . PRO A 1 81 ? -9.409 8.967 -23.159 1.00 69.25 81 PRO A C 1
ATOM 642 O O . PRO A 1 81 ? -9.364 10.117 -23.615 1.00 69.25 81 PRO A O 1
ATOM 645 N N . PRO A 1 82 ? -10.537 8.461 -22.630 1.00 74.50 82 PRO A N 1
ATOM 646 C CA . PRO A 1 82 ? -11.712 9.289 -22.417 1.00 74.50 82 PRO A CA 1
ATOM 647 C C . PRO A 1 82 ? -11.384 10.419 -21.425 1.00 74.50 82 PRO A C 1
ATOM 649 O O . PRO A 1 82 ? -10.414 10.321 -20.666 1.00 74.50 82 PRO A O 1
ATOM 652 N N . PRO A 1 83 ? -12.195 11.494 -21.379 1.00 80.75 83 PRO A N 1
ATOM 653 C CA . PRO A 1 83 ? -11.985 12.592 -20.443 1.00 80.75 83 PRO A CA 1
ATOM 654 C C . PRO A 1 83 ? -11.782 12.070 -19.016 1.00 80.75 83 PRO A C 1
ATOM 656 O O . PRO A 1 83 ? -12.553 11.228 -18.551 1.00 80.75 83 PRO A O 1
ATOM 659 N N . ARG A 1 84 ? -10.771 12.595 -18.308 1.00 78.75 84 ARG A N 1
ATOM 660 C CA . ARG A 1 84 ? -10.357 12.124 -16.968 1.00 78.75 84 ARG A CA 1
ATOM 661 C C . ARG A 1 84 ? -11.510 11.973 -15.976 1.00 78.75 84 ARG A C 1
ATOM 663 O O . ARG A 1 84 ? -11.451 11.104 -15.115 1.00 78.75 84 ARG A O 1
ATOM 670 N N . LEU A 1 85 ? -12.548 12.799 -16.117 1.00 80.00 85 LEU A N 1
ATOM 671 C CA . LEU A 1 85 ? -13.764 12.744 -15.311 1.00 80.00 85 LEU A CA 1
ATOM 672 C C . LEU A 1 85 ? -14.515 11.412 -15.466 1.00 80.00 85 LEU A C 1
ATOM 674 O O . LEU A 1 85 ? -14.911 10.823 -14.471 1.00 80.00 85 LEU A O 1
ATOM 678 N N . TRP A 1 86 ? -14.682 10.910 -16.691 1.00 82.94 86 TRP A N 1
ATOM 679 C CA . TRP A 1 86 ? -15.353 9.630 -16.937 1.00 82.94 86 TRP A CA 1
ATOM 680 C C . TRP A 1 86 ? -14.516 8.451 -16.452 1.00 82.94 86 TRP A C 1
ATOM 682 O O . TRP A 1 86 ? -15.054 7.508 -15.875 1.00 82.94 86 TRP A O 1
ATOM 692 N N . LEU A 1 87 ? -13.197 8.528 -16.642 1.00 81.94 87 LEU A N 1
ATOM 693 C CA . LEU A 1 87 ? -12.280 7.483 -16.201 1.00 81.94 87 LEU A CA 1
ATOM 694 C C . LEU A 1 87 ? -12.248 7.379 -14.669 1.00 81.94 87 LEU A C 1
ATOM 696 O O . LEU A 1 87 ? -12.383 6.283 -14.132 1.00 81.94 87 LEU A O 1
ATOM 700 N N . SER A 1 88 ? -12.148 8.503 -13.952 1.00 84.38 88 SER A N 1
ATOM 701 C CA . SER A 1 88 ? -12.166 8.498 -12.484 1.00 84.38 88 SER A CA 1
ATOM 702 C C . SER A 1 88 ? -13.515 8.046 -11.922 1.00 84.38 88 SER A C 1
ATOM 704 O O . SER A 1 88 ? -13.546 7.287 -10.954 1.00 84.38 88 SER A O 1
ATOM 706 N N . LEU A 1 89 ? -14.628 8.430 -12.554 1.00 85.38 89 LEU A N 1
ATOM 707 C CA . LEU A 1 89 ? -15.970 8.008 -12.146 1.00 85.38 89 LEU A CA 1
ATOM 708 C C . LEU A 1 89 ? -16.155 6.495 -12.336 1.00 85.38 89 LEU A C 1
ATOM 710 O O . LEU A 1 89 ? -16.631 5.821 -11.425 1.00 85.38 89 LEU A O 1
ATOM 714 N N . ALA A 1 90 ? -15.687 5.938 -13.458 1.00 85.69 90 ALA A N 1
ATOM 715 C CA . ALA A 1 90 ? -15.681 4.493 -13.689 1.00 85.69 90 ALA A CA 1
ATOM 716 C C . ALA A 1 90 ? -14.831 3.747 -12.646 1.00 85.69 90 ALA A C 1
ATOM 718 O O . ALA A 1 90 ? -15.278 2.747 -12.084 1.00 85.69 90 ALA A O 1
ATOM 719 N N . VAL A 1 91 ? -13.637 4.256 -12.326 1.00 85.31 91 VAL A N 1
ATOM 720 C CA . VAL A 1 91 ? -12.757 3.678 -11.294 1.00 85.31 91 VAL A CA 1
ATOM 721 C C . VAL A 1 91 ? -13.427 3.677 -9.927 1.00 85.31 91 VAL A C 1
ATOM 723 O O . VAL A 1 91 ? -13.459 2.647 -9.255 1.00 85.31 91 VAL A O 1
ATOM 726 N N . VAL A 1 92 ? -13.995 4.811 -9.516 1.00 86.00 92 VAL A N 1
ATOM 727 C CA . VAL A 1 92 ? -14.692 4.937 -8.231 1.00 86.00 92 VAL A CA 1
ATOM 728 C C . VAL A 1 92 ? -15.916 4.022 -8.184 1.00 86.00 92 VAL A C 1
ATOM 730 O O . VAL A 1 92 ? -16.162 3.404 -7.149 1.00 86.00 92 VAL A O 1
ATOM 733 N N . ALA A 1 93 ? -16.660 3.881 -9.282 1.00 86.62 93 ALA A N 1
ATOM 734 C CA . ALA A 1 93 ? -17.801 2.973 -9.359 1.00 86.62 93 ALA A CA 1
ATOM 735 C C . ALA A 1 93 ? -17.376 1.504 -9.199 1.00 86.62 93 ALA A C 1
ATOM 737 O O . ALA A 1 93 ? -17.971 0.778 -8.404 1.00 86.62 93 ALA A O 1
ATOM 738 N N . VAL A 1 94 ? -16.311 1.077 -9.887 1.00 86.25 94 VAL A N 1
ATOM 739 C CA . VAL A 1 94 ? -15.766 -0.286 -9.771 1.00 86.25 94 VAL A CA 1
ATOM 740 C C . VAL A 1 94 ? -15.259 -0.556 -8.355 1.00 86.25 94 VAL A C 1
ATOM 742 O O . VAL A 1 94 ? -15.582 -1.591 -7.773 1.00 86.25 94 VAL A O 1
ATOM 745 N N . LEU A 1 95 ? -14.509 0.381 -7.768 1.00 84.06 95 LEU A N 1
ATOM 746 C CA . LEU A 1 95 ? -14.019 0.252 -6.395 1.00 84.06 95 LEU A CA 1
ATOM 747 C C . LEU A 1 95 ? -15.179 0.169 -5.391 1.00 84.06 95 LEU A C 1
ATOM 749 O O . LEU A 1 95 ? -15.160 -0.698 -4.518 1.00 84.06 95 LEU A O 1
ATOM 753 N N . ASN A 1 96 ? -16.223 0.991 -5.544 1.00 85.06 96 ASN A N 1
ATOM 754 C CA . ASN A 1 96 ? -17.422 0.909 -4.704 1.00 85.06 96 ASN A CA 1
ATOM 755 C C . ASN A 1 96 ? -18.180 -0.410 -4.884 1.00 85.06 96 ASN A C 1
ATOM 757 O O . ASN A 1 96 ? -18.638 -0.985 -3.901 1.00 85.06 96 ASN A O 1
ATOM 761 N N . LEU A 1 97 ? -18.266 -0.943 -6.104 1.00 85.62 97 LEU A N 1
ATOM 762 C CA . LEU A 1 97 ? -18.899 -2.238 -6.353 1.00 85.62 97 LEU A CA 1
ATOM 763 C C . LEU A 1 97 ? -18.188 -3.378 -5.608 1.00 85.62 97 LEU A C 1
ATOM 765 O O . LEU A 1 97 ? -18.841 -4.268 -5.062 1.00 85.62 97 LEU A O 1
ATOM 769 N N . VAL A 1 98 ? -16.853 -3.339 -5.548 1.00 83.00 98 VAL A N 1
ATOM 770 C CA . VAL A 1 98 ? -16.063 -4.298 -4.762 1.00 83.00 98 VAL A CA 1
ATOM 771 C C . VAL A 1 98 ? -16.329 -4.125 -3.265 1.00 83.00 98 VAL A C 1
ATOM 773 O O . VAL A 1 98 ? -16.497 -5.123 -2.565 1.00 83.00 98 VAL A O 1
ATOM 776 N N . LEU A 1 99 ? -16.432 -2.883 -2.778 1.00 80.19 99 LEU A N 1
ATOM 777 C CA . LEU A 1 99 ? -16.749 -2.591 -1.374 1.00 80.19 99 LEU A CA 1
ATOM 778 C C . LEU A 1 99 ? -18.139 -3.112 -0.965 1.00 80.19 99 LEU A C 1
ATOM 780 O O . LEU A 1 99 ? -18.304 -3.600 0.153 1.00 80.19 99 LEU A O 1
ATOM 784 N N . LEU A 1 100 ? -19.119 -3.082 -1.874 1.00 81.31 100 LEU A N 1
ATOM 785 C CA . LEU A 1 100 ? -20.475 -3.589 -1.627 1.00 81.31 100 LEU A CA 1
ATOM 78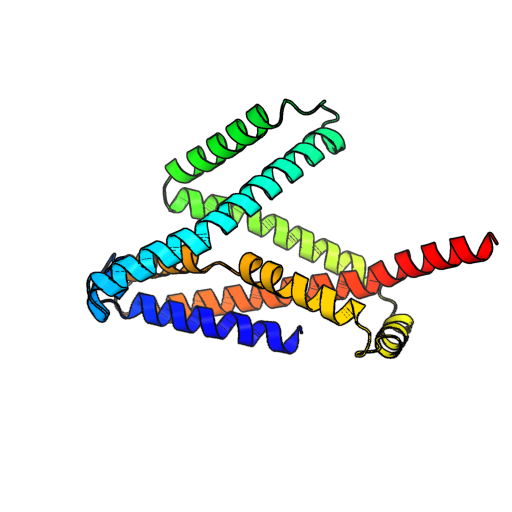6 C C . LEU A 1 100 ? -20.540 -5.116 -1.463 1.00 81.31 100 LEU A C 1
ATOM 788 O O . LEU A 1 100 ? -21.471 -5.615 -0.835 1.00 81.31 100 LEU A O 1
ATOM 792 N N . ARG A 1 101 ? -19.552 -5.875 -1.963 1.00 77.19 101 ARG A N 1
ATOM 793 C CA . ARG A 1 101 ? -19.484 -7.341 -1.773 1.00 77.19 101 ARG A CA 1
ATOM 794 C C . ARG A 1 101 ? -19.085 -7.768 -0.355 1.00 77.19 101 ARG A C 1
ATOM 796 O O . ARG A 1 101 ? -18.922 -8.960 -0.094 1.00 77.19 101 ARG A O 1
ATOM 803 N N . GLY A 1 102 ? -18.945 -6.815 0.563 1.00 78.44 102 GLY A N 1
ATOM 804 C CA . GLY A 1 102 ? -18.644 -7.070 1.962 1.00 78.44 102 GLY A CA 1
ATOM 805 C C . GLY A 1 102 ? -17.191 -7.476 2.204 1.00 78.44 102 GLY A C 1
ATOM 806 O O . GLY A 1 102 ? -16.329 -7.432 1.324 1.00 78.44 102 GLY A O 1
ATOM 807 N N . LYS A 1 103 ? -16.910 -7.869 3.449 1.00 71.50 103 LYS A N 1
ATOM 808 C CA . LYS A 1 103 ? -15.546 -8.078 3.952 1.00 71.50 103 LYS A CA 1
ATOM 809 C C . LYS A 1 103 ? -14.781 -9.166 3.195 1.00 71.50 103 LYS A C 1
ATOM 811 O O . LYS A 1 103 ? -13.600 -8.989 2.904 1.00 71.50 103 LYS A O 1
ATOM 816 N N . ASP A 1 104 ? -15.446 -10.263 2.848 1.00 75.06 104 ASP A N 1
ATOM 817 C CA . ASP A 1 104 ? -14.794 -11.392 2.178 1.00 75.06 104 ASP A CA 1
ATOM 818 C C . ASP A 1 104 ? -14.472 -11.063 0.713 1.00 75.06 104 ASP A C 1
ATOM 820 O O . ASP A 1 104 ? -13.410 -11.440 0.218 1.00 75.06 104 ASP A O 1
ATOM 824 N N . GLY A 1 105 ? -15.317 -10.258 0.054 1.00 77.69 105 GLY A N 1
ATOM 825 C CA . GLY A 1 105 ? -15.040 -9.712 -1.275 1.00 77.69 105 GLY A CA 1
ATOM 826 C C . GLY A 1 105 ? -13.808 -8.803 -1.291 1.00 77.69 105 GLY A C 1
ATOM 827 O O . GLY A 1 105 ? -12.964 -8.931 -2.176 1.00 77.69 105 GLY A O 1
ATOM 828 N N . ILE A 1 106 ? -13.657 -7.944 -0.277 1.00 81.06 106 ILE A N 1
ATOM 829 C CA . ILE A 1 106 ? -12.495 -7.049 -0.141 1.00 81.06 106 ILE A CA 1
ATOM 830 C C . ILE A 1 106 ? -11.205 -7.854 0.064 1.00 81.06 106 ILE A C 1
ATOM 832 O O . ILE A 1 106 ? -10.202 -7.594 -0.602 1.00 81.06 106 ILE A O 1
ATOM 836 N N . VAL A 1 107 ? -11.218 -8.848 0.958 1.00 78.69 107 VAL A N 1
ATOM 837 C CA . VAL A 1 107 ? -10.031 -9.676 1.237 1.00 78.69 107 VAL A CA 1
ATOM 838 C C . VAL A 1 107 ? -9.648 -10.516 0.018 1.00 78.69 107 VAL A C 1
ATOM 840 O O . VAL A 1 107 ? -8.465 -10.587 -0.323 1.00 78.69 107 VAL A O 1
ATOM 843 N N . ALA A 1 108 ? -10.627 -11.100 -0.678 1.00 82.94 108 ALA A N 1
ATOM 844 C CA . ALA A 1 108 ? -10.386 -11.855 -1.904 1.00 82.94 108 ALA A CA 1
ATOM 845 C C . ALA A 1 108 ? -9.811 -10.967 -3.020 1.00 82.94 108 ALA A C 1
ATOM 847 O O . ALA A 1 108 ? -8.839 -11.357 -3.666 1.00 82.94 108 ALA A O 1
ATOM 848 N N . ALA A 1 109 ? -10.351 -9.758 -3.209 1.00 84.44 109 ALA A N 1
ATOM 849 C CA . ALA A 1 109 ? -9.850 -8.801 -4.195 1.00 84.44 109 ALA A CA 1
ATOM 850 C C . ALA A 1 109 ? -8.417 -8.337 -3.881 1.00 84.44 109 ALA A C 1
ATOM 852 O O . ALA A 1 109 ? -7.579 -8.246 -4.776 1.00 84.44 109 ALA A O 1
ATOM 853 N N . MET A 1 110 ? -8.095 -8.092 -2.609 1.00 83.56 110 MET A N 1
ATOM 854 C CA . MET A 1 110 ? -6.719 -7.773 -2.220 1.00 83.56 110 MET A CA 1
ATOM 855 C C . MET A 1 110 ? -5.781 -8.955 -2.477 1.00 83.56 110 MET A C 1
ATOM 857 O O . MET A 1 110 ? -4.698 -8.766 -3.024 1.00 83.56 110 MET A O 1
ATOM 861 N N . GLY A 1 111 ? -6.199 -10.180 -2.151 1.00 83.69 111 GLY A N 1
ATOM 862 C CA . GLY A 1 111 ? -5.406 -11.383 -2.403 1.00 83.69 111 GLY A CA 1
ATOM 863 C C . GLY A 1 111 ? -5.140 -11.625 -3.891 1.00 83.69 111 GLY A C 1
ATOM 864 O O . GLY A 1 111 ? -3.987 -11.831 -4.276 1.00 83.69 111 GLY A O 1
ATOM 865 N N . ILE A 1 112 ? -6.181 -11.545 -4.730 1.00 88.31 112 ILE A N 1
ATOM 866 C CA . ILE A 1 112 ? -6.073 -11.796 -6.175 1.00 88.31 112 ILE A CA 1
ATOM 867 C C . ILE A 1 112 ? -5.201 -10.759 -6.882 1.00 88.31 112 ILE A C 1
ATOM 869 O O . ILE A 1 112 ? -4.622 -11.068 -7.914 1.00 88.31 112 ILE A O 1
ATOM 873 N N . LEU A 1 113 ? -5.089 -9.550 -6.327 1.00 84.31 113 LEU A N 1
ATOM 874 C CA . LEU A 1 113 ? -4.258 -8.485 -6.878 1.00 84.31 113 LEU A CA 1
ATOM 875 C C . LEU A 1 113 ? -2.814 -8.555 -6.363 1.00 84.31 113 LEU A C 1
ATOM 877 O O . LEU A 1 113 ? -1.864 -8.435 -7.135 1.00 84.31 113 LEU A O 1
ATOM 881 N N . VAL A 1 114 ? -2.633 -8.762 -5.056 1.00 88.06 114 VAL A N 1
ATOM 882 C CA . VAL A 1 114 ? -1.313 -8.716 -4.408 1.00 88.06 114 VAL A CA 1
ATOM 883 C C . VAL A 1 114 ? -0.477 -9.949 -4.742 1.00 88.06 114 VAL A C 1
ATOM 885 O O . VAL A 1 114 ? 0.720 -9.822 -4.989 1.00 88.06 114 VAL A O 1
ATOM 888 N N . PHE A 1 115 ? -1.078 -11.140 -4.772 1.00 87.94 115 PHE A N 1
ATOM 889 C CA . PHE A 1 115 ? -0.339 -12.377 -5.021 1.00 87.94 115 PHE A CA 1
ATOM 890 C C . PHE A 1 115 ? 0.349 -12.428 -6.402 1.00 87.94 115 PHE A C 1
ATOM 892 O O . PHE A 1 115 ? 1.558 -12.668 -6.432 1.00 87.94 115 PHE A O 1
ATOM 899 N N . PRO A 1 116 ? -0.324 -12.154 -7.542 1.00 89.31 116 PRO A N 1
ATOM 900 C CA . PRO A 1 116 ? 0.347 -12.139 -8.842 1.00 89.31 116 PRO A CA 1
ATOM 901 C C . PRO A 1 116 ? 1.382 -11.019 -8.944 1.00 89.31 116 PRO A C 1
ATOM 903 O O . PRO A 1 116 ? 2.434 -11.224 -9.544 1.00 89.31 116 PRO A O 1
ATOM 906 N N . LEU A 1 117 ? 1.134 -9.865 -8.313 1.00 87.88 117 LEU A N 1
ATOM 907 C CA . LEU A 1 117 ? 2.111 -8.781 -8.257 1.00 87.88 117 LEU A CA 1
ATOM 908 C C . LEU A 1 117 ? 3.390 -9.221 -7.533 1.00 87.88 117 LEU A C 1
ATOM 910 O O . LEU A 1 117 ? 4.486 -8.976 -8.030 1.00 87.88 117 LEU A O 1
ATOM 914 N N . LEU A 1 118 ? 3.268 -9.905 -6.392 1.00 88.44 118 LEU A N 1
ATOM 915 C CA . LEU A 1 118 ? 4.417 -10.437 -5.657 1.00 88.44 118 LEU A CA 1
ATOM 916 C C . LEU A 1 118 ? 5.193 -11.467 -6.480 1.00 88.44 118 LEU A C 1
ATOM 918 O O . LEU A 1 118 ? 6.418 -11.389 -6.539 1.00 88.44 118 LEU A O 1
ATOM 922 N N . VAL A 1 119 ? 4.499 -12.398 -7.142 1.00 90.12 119 VAL A N 1
ATOM 923 C CA . VAL A 1 119 ? 5.135 -13.398 -8.018 1.00 90.12 119 VAL A CA 1
ATOM 924 C C . VAL A 1 119 ? 5.872 -12.717 -9.169 1.00 90.12 119 VAL A C 1
ATOM 926 O O . VAL A 1 119 ? 7.016 -13.065 -9.452 1.00 90.12 119 VAL A O 1
ATOM 929 N N . PHE A 1 120 ? 5.258 -11.714 -9.795 1.00 90.44 120 PHE A N 1
ATOM 930 C CA . PHE A 1 120 ? 5.866 -10.949 -10.879 1.00 90.44 120 PHE A CA 1
ATOM 931 C C . PHE A 1 120 ? 7.110 -10.178 -10.419 1.00 90.44 120 PHE A C 1
ATOM 933 O O . PHE A 1 120 ? 8.157 -10.267 -11.060 1.00 90.44 120 PHE A O 1
ATOM 940 N N . LEU A 1 121 ? 7.039 -9.482 -9.279 1.00 88.00 121 LEU A N 1
ATOM 941 C CA . LEU A 1 121 ? 8.185 -8.775 -8.694 1.00 88.00 121 LEU A CA 1
ATOM 942 C C . LEU A 1 121 ? 9.322 -9.735 -8.341 1.00 88.00 121 LEU A C 1
ATOM 944 O O . LEU A 1 121 ? 10.480 -9.457 -8.650 1.00 88.00 121 LEU A O 1
ATOM 948 N N . MET A 1 122 ? 8.994 -10.878 -7.737 1.00 88.56 122 MET A N 1
ATOM 949 C CA . MET A 1 122 ? 9.967 -11.920 -7.419 1.00 88.56 122 MET A CA 1
ATOM 950 C C . MET A 1 122 ? 10.608 -12.475 -8.700 1.00 88.56 122 MET A C 1
ATOM 952 O O . MET A 1 122 ? 11.827 -12.613 -8.763 1.00 88.56 122 MET A O 1
ATOM 956 N N . GLY A 1 123 ? 9.811 -12.730 -9.741 1.00 89.38 123 GLY A N 1
ATOM 957 C CA . GLY A 1 123 ? 10.277 -13.212 -11.041 1.00 89.38 123 GLY A CA 1
ATOM 958 C C . GLY A 1 123 ? 11.228 -12.234 -11.728 1.00 89.38 123 GLY A C 1
ATOM 959 O O . GLY A 1 123 ? 12.307 -12.637 -12.157 1.00 89.38 123 GLY A O 1
ATOM 960 N N . ILE A 1 124 ? 10.888 -10.940 -11.755 1.00 86.62 124 ILE A N 1
ATOM 961 C CA . ILE A 1 124 ? 11.793 -9.889 -12.247 1.00 86.62 124 ILE A CA 1
ATOM 962 C C . ILE A 1 124 ? 13.078 -9.879 -11.421 1.00 86.62 124 ILE A C 1
ATOM 964 O O . ILE A 1 124 ? 14.172 -9.867 -11.977 1.00 86.62 124 ILE A O 1
ATOM 968 N N . SER A 1 125 ? 12.965 -9.921 -10.095 1.00 86.00 125 SER A N 1
ATOM 969 C CA . SER A 1 125 ? 14.126 -9.916 -9.207 1.00 86.00 125 SER A CA 1
ATOM 970 C C . SER A 1 125 ? 15.085 -11.077 -9.499 1.00 86.00 125 SER A C 1
ATOM 972 O O . SER A 1 125 ? 16.295 -10.869 -9.552 1.00 86.00 125 SER A O 1
ATOM 974 N N . LEU A 1 126 ? 14.553 -12.280 -9.746 1.00 86.75 126 LEU A N 1
ATOM 975 C CA . LEU A 1 126 ? 15.335 -13.459 -10.123 1.00 86.75 126 LEU A CA 1
ATOM 976 C C . LEU A 1 126 ? 15.926 -13.341 -11.536 1.00 86.75 126 LEU A C 1
ATOM 978 O O . LEU A 1 126 ? 17.075 -13.716 -11.745 1.00 86.75 126 LEU A O 1
ATOM 982 N N . TYR A 1 127 ? 15.184 -12.775 -12.491 1.00 86.25 127 TYR A N 1
ATOM 983 C CA . TYR A 1 127 ? 15.679 -12.507 -13.847 1.00 86.25 127 TYR A CA 1
ATOM 984 C C . TYR A 1 127 ? 16.859 -11.518 -13.861 1.00 86.25 127 TYR A C 1
ATOM 986 O O . TYR A 1 127 ? 17.736 -11.584 -14.725 1.00 86.25 127 TYR A O 1
ATOM 994 N N . LEU A 1 128 ? 16.915 -10.611 -12.882 1.00 81.38 128 LEU A N 1
ATOM 995 C CA . LEU A 1 128 ? 17.992 -9.631 -12.744 1.00 81.38 128 LEU A CA 1
ATOM 996 C C . LEU A 1 128 ? 19.281 -10.224 -12.141 1.00 81.38 128 LEU A C 1
ATOM 998 O O . LEU A 1 128 ? 20.341 -9.653 -12.378 1.00 81.38 128 LEU A O 1
ATOM 1002 N N . LEU A 1 129 ? 19.231 -11.367 -11.436 1.00 80.62 129 LEU A N 1
ATOM 1003 C CA . LEU A 1 129 ? 20.401 -12.029 -10.820 1.00 80.62 129 LEU A CA 1
ATOM 1004 C C . LEU A 1 129 ? 21.629 -12.176 -11.743 1.00 80.62 129 LEU A C 1
ATOM 1006 O O . LEU A 1 129 ? 22.718 -11.776 -11.331 1.00 80.62 129 LEU A O 1
ATOM 1010 N N . PRO A 1 130 ? 21.515 -12.706 -12.978 1.00 74.94 130 PRO A N 1
ATOM 1011 C CA . PRO A 1 130 ? 22.671 -12.873 -13.865 1.00 74.94 130 PRO A CA 1
ATOM 1012 C C . PRO A 1 130 ? 23.290 -11.550 -14.341 1.00 74.94 130 PRO A C 1
ATOM 1014 O O . PRO A 1 130 ? 24.422 -11.543 -14.815 1.00 74.94 130 PRO A O 1
ATOM 1017 N N . HIS A 1 131 ? 22.577 -10.429 -14.211 1.00 71.75 131 HIS A N 1
ATOM 1018 C CA . HIS A 1 131 ? 23.043 -9.103 -14.622 1.00 71.75 131 HIS A CA 1
ATOM 1019 C C . HIS A 1 131 ? 23.682 -8.313 -13.468 1.00 71.75 131 HIS A C 1
ATOM 1021 O O . HIS A 1 131 ? 24.013 -7.136 -13.632 1.00 71.75 131 HIS A O 1
ATOM 1027 N N . TRP A 1 132 ? 23.854 -8.926 -12.292 1.00 74.75 132 TRP A N 1
ATOM 1028 C CA . TRP A 1 132 ? 24.464 -8.268 -11.141 1.00 74.75 132 TRP A CA 1
ATOM 1029 C C . TRP A 1 132 ? 25.955 -8.033 -11.372 1.00 74.75 132 TRP A C 1
ATOM 1031 O O . TRP A 1 132 ? 26.740 -8.973 -11.469 1.00 74.75 132 TRP A O 1
ATOM 1041 N N . ASN A 1 133 ? 26.367 -6.765 -11.390 1.00 65.75 133 ASN A N 1
ATOM 1042 C CA . ASN A 1 133 ? 27.777 -6.396 -11.438 1.00 65.75 133 ASN A CA 1
ATOM 1043 C C . ASN A 1 133 ? 28.194 -5.700 -10.133 1.00 65.75 133 ASN A C 1
ATOM 1045 O O . ASN A 1 133 ? 27.838 -4.550 -9.867 1.00 65.75 133 ASN A O 1
ATOM 1049 N N . THR A 1 134 ? 28.960 -6.412 -9.307 1.00 63.00 134 THR A N 1
ATOM 1050 C CA . THR A 1 134 ? 29.409 -5.965 -7.978 1.00 63.00 134 THR A CA 1
ATOM 1051 C C . THR A 1 134 ? 30.485 -4.878 -8.035 1.00 63.00 134 THR A C 1
ATOM 1053 O O . THR A 1 134 ? 30.655 -4.141 -7.062 1.00 63.00 134 THR A O 1
ATOM 1056 N N . ALA A 1 135 ? 31.167 -4.710 -9.175 1.00 60.19 135 ALA A N 1
ATOM 1057 C CA . ALA A 1 135 ? 32.272 -3.763 -9.323 1.00 60.19 135 ALA A CA 1
ATOM 1058 C C . ALA A 1 135 ? 31.834 -2.296 -9.163 1.00 60.19 135 ALA A C 1
ATOM 1060 O O . ALA A 1 135 ? 32.590 -1.469 -8.659 1.00 60.19 135 ALA A O 1
ATOM 1061 N N . HIS A 1 136 ? 30.594 -1.965 -9.532 1.00 55.00 136 HIS A N 1
ATOM 1062 C CA . HIS A 1 136 ? 30.086 -0.589 -9.493 1.00 55.00 136 HIS A CA 1
ATOM 1063 C C . HIS A 1 136 ? 29.329 -0.237 -8.205 1.00 55.00 136 HIS A C 1
ATOM 1065 O O . HIS A 1 136 ? 29.122 0.945 -7.927 1.00 55.00 136 HIS A O 1
ATOM 1071 N N . PHE A 1 137 ? 28.958 -1.230 -7.389 1.00 56.66 137 PHE A N 1
ATOM 1072 C CA . PHE A 1 137 ? 28.341 -1.004 -6.077 1.00 56.66 137 PHE A CA 1
ATOM 1073 C C . PHE A 1 137 ? 29.322 -0.318 -5.117 1.00 56.66 137 PHE A C 1
ATOM 1075 O O . PHE A 1 137 ? 28.967 0.649 -4.445 1.00 56.66 137 PHE A O 1
ATOM 1082 N N . VAL A 1 138 ? 30.584 -0.757 -5.124 1.00 58.03 138 VAL A N 1
ATOM 1083 C CA . VAL A 1 138 ? 31.652 -0.182 -4.292 1.00 58.03 138 VAL A CA 1
ATOM 1084 C C . VAL A 1 138 ? 31.998 1.242 -4.742 1.00 58.03 138 VAL A C 1
ATOM 1086 O O . VAL A 1 138 ? 32.117 2.136 -3.906 1.00 58.03 138 VAL A O 1
ATOM 1089 N N . SER A 1 139 ? 32.075 1.496 -6.054 1.00 56.03 139 SER A N 1
ATOM 1090 C CA . SER A 1 139 ? 32.331 2.840 -6.596 1.00 56.03 139 SER A CA 1
ATOM 1091 C C . SER A 1 139 ? 31.168 3.809 -6.351 1.00 56.03 139 SER A C 1
ATOM 1093 O O . SER A 1 139 ? 31.393 4.974 -6.027 1.00 56.03 139 SER A O 1
ATOM 1095 N N . GLY A 1 140 ? 29.923 3.332 -6.470 1.00 56.62 140 GLY A N 1
ATOM 1096 C CA . GLY A 1 140 ? 28.716 4.102 -6.165 1.00 56.62 140 GLY A CA 1
ATOM 1097 C C . GLY A 1 140 ? 28.653 4.494 -4.690 1.00 56.62 140 GLY A C 1
ATOM 1098 O O . GLY A 1 140 ? 28.488 5.674 -4.383 1.00 56.62 140 GLY A O 1
ATOM 1099 N N . LEU A 1 141 ? 28.901 3.542 -3.783 1.00 57.03 141 LEU A N 1
ATOM 1100 C CA . LEU A 1 141 ? 28.967 3.796 -2.343 1.00 57.03 141 LEU A CA 1
ATOM 1101 C C . LEU A 1 141 ? 30.078 4.805 -1.998 1.00 57.03 141 LEU A C 1
ATOM 1103 O O . LEU A 1 141 ? 29.820 5.758 -1.269 1.00 57.03 141 LEU A O 1
ATOM 1107 N N . ALA A 1 142 ? 31.263 4.671 -2.605 1.00 55.91 142 ALA A N 1
ATOM 1108 C CA . ALA A 1 142 ? 32.391 5.590 -2.420 1.00 55.91 142 ALA A CA 1
ATOM 1109 C C . ALA A 1 142 ? 32.138 7.011 -2.972 1.00 55.91 142 ALA A C 1
ATOM 1111 O O . ALA A 1 142 ? 32.699 7.981 -2.467 1.00 55.91 142 ALA A O 1
ATOM 1112 N N . SER A 1 143 ? 31.278 7.156 -3.986 1.00 54.94 143 SER A N 1
ATOM 1113 C CA . SER A 1 143 ? 30.891 8.458 -4.556 1.00 54.94 143 SER A CA 1
ATOM 1114 C C . SER A 1 143 ? 29.762 9.167 -3.794 1.00 54.94 143 SER A C 1
ATOM 1116 O O . SER A 1 143 ? 29.466 10.333 -4.069 1.00 54.94 143 SER A O 1
ATOM 1118 N N . THR A 1 144 ? 29.134 8.491 -2.824 1.00 55.00 144 THR A N 1
ATOM 1119 C CA . THR A 1 144 ? 28.013 9.049 -2.058 1.00 55.00 144 THR A CA 1
ATOM 1120 C C . THR A 1 144 ? 28.546 9.976 -0.966 1.00 55.00 144 THR A C 1
ATOM 1122 O O . THR A 1 144 ? 28.812 9.560 0.158 1.00 55.00 144 THR A O 1
ATOM 1125 N N . ARG A 1 145 ? 28.726 11.259 -1.294 1.00 55.88 145 ARG A N 1
ATOM 1126 C CA . ARG A 1 145 ? 29.067 12.291 -0.305 1.00 55.88 145 ARG A CA 1
ATOM 1127 C C . ARG A 1 145 ? 27.816 12.711 0.463 1.00 55.88 145 ARG A C 1
ATOM 1129 O O . ARG A 1 145 ? 26.917 13.331 -0.106 1.00 55.88 145 ARG A O 1
ATOM 1136 N N . VAL A 1 146 ? 27.791 12.380 1.753 1.00 58.81 146 VAL A N 1
ATOM 1137 C CA . VAL A 1 146 ? 26.683 12.645 2.689 1.00 58.81 146 VAL A CA 1
ATOM 1138 C C . VAL A 1 146 ? 26.401 14.151 2.852 1.00 58.81 146 VAL A C 1
ATOM 1140 O O . VAL A 1 146 ? 25.262 14.523 3.108 1.00 58.81 146 VAL A O 1
ATOM 1143 N N . ASP A 1 147 ? 27.382 15.015 2.573 1.00 58.09 147 ASP A N 1
ATOM 1144 C CA . ASP A 1 147 ? 27.291 16.476 2.753 1.00 58.09 147 ASP A CA 1
ATOM 1145 C C . ASP A 1 147 ? 26.651 17.249 1.585 1.00 58.09 147 ASP A C 1
ATOM 1147 O O . ASP A 1 147 ? 26.710 18.478 1.539 1.00 58.09 147 ASP A O 1
ATOM 1151 N N . SER A 1 148 ? 26.052 16.576 0.597 1.00 66.94 148 SER A N 1
ATOM 1152 C CA . SER A 1 148 ? 25.423 17.295 -0.518 1.00 66.94 148 SER A CA 1
ATOM 1153 C C . SER A 1 148 ? 24.008 17.788 -0.153 1.00 66.94 148 SER A C 1
ATOM 1155 O O . SER A 1 148 ? 23.137 16.982 0.185 1.00 66.94 148 SER A O 1
ATOM 1157 N N . PRO A 1 149 ? 23.709 19.097 -0.287 1.00 71.12 149 PRO A N 1
ATOM 1158 C CA . PRO A 1 149 ? 22.394 19.653 0.060 1.00 71.12 149 PRO A CA 1
ATOM 1159 C C . PRO A 1 149 ? 21.249 19.061 -0.784 1.00 71.12 149 PRO A C 1
ATOM 1161 O O . PRO A 1 149 ? 20.105 18.994 -0.334 1.00 71.12 149 PRO A O 1
ATOM 1164 N N . ALA A 1 150 ? 21.557 18.551 -1.981 1.00 70.62 150 ALA A N 1
ATOM 1165 C CA . ALA A 1 150 ? 20.609 17.843 -2.839 1.00 70.62 150 ALA A CA 1
ATOM 1166 C C . ALA A 1 150 ? 20.149 16.490 -2.259 1.00 70.62 150 ALA A C 1
ATOM 1168 O O . ALA A 1 150 ? 18.983 16.116 -2.428 1.00 70.62 150 ALA A O 1
ATOM 1169 N N . LEU A 1 151 ? 21.028 15.765 -1.550 1.00 72.75 151 LEU A N 1
ATOM 1170 C CA . LEU A 1 151 ? 20.643 14.534 -0.852 1.00 72.75 151 LEU A CA 1
ATOM 1171 C C . LEU A 1 151 ? 19.721 14.847 0.324 1.00 72.75 151 LEU A C 1
ATOM 1173 O O . LEU A 1 151 ? 18.718 14.159 0.493 1.00 72.75 151 LEU A O 1
ATOM 1177 N N . TRP A 1 152 ? 20.007 15.906 1.087 1.00 77.19 152 TRP A N 1
ATOM 1178 C CA . TRP A 1 152 ? 19.165 16.316 2.214 1.00 77.19 152 TRP A CA 1
ATOM 1179 C C . TRP A 1 152 ? 17.753 16.715 1.769 1.00 77.19 152 TRP A C 1
ATOM 1181 O O . TRP A 1 152 ? 16.769 16.245 2.338 1.00 77.19 152 TRP A O 1
ATOM 1191 N N . HIS A 1 153 ? 17.641 17.504 0.695 1.00 76.12 153 HIS A N 1
ATOM 1192 C CA . HIS A 1 153 ? 16.345 17.903 0.141 1.00 76.12 153 HIS A CA 1
ATOM 1193 C C . HIS A 1 153 ? 15.542 16.697 -0.378 1.00 76.12 153 HIS A C 1
ATOM 1195 O O . HIS A 1 153 ? 14.349 16.571 -0.107 1.00 76.12 153 HIS A O 1
ATOM 1201 N N . SER A 1 154 ? 16.204 15.766 -1.072 1.00 77.12 154 SER A N 1
ATOM 1202 C CA . SER A 1 154 ? 15.563 14.539 -1.567 1.00 77.12 154 SER A CA 1
ATOM 1203 C C . SER A 1 154 ? 15.112 13.626 -0.423 1.00 77.12 154 SER A C 1
ATOM 1205 O O . SER A 1 154 ? 14.021 13.061 -0.479 1.00 77.12 154 SER A O 1
ATOM 1207 N N . LEU A 1 155 ? 15.924 13.502 0.632 1.00 78.44 155 LEU A N 1
ATOM 1208 C CA . LEU A 1 155 ? 15.593 12.715 1.819 1.00 78.44 155 LEU A CA 1
ATOM 1209 C C . LEU A 1 155 ? 14.392 13.317 2.557 1.00 78.44 155 LEU A C 1
ATOM 1211 O O . LEU A 1 155 ? 13.486 12.581 2.942 1.00 78.44 155 LEU A O 1
ATOM 1215 N N . TRP A 1 156 ? 14.349 14.646 2.689 1.00 82.06 156 TRP A N 1
ATOM 1216 C CA . TRP A 1 156 ? 13.229 15.363 3.298 1.00 82.06 156 TRP A CA 1
ATOM 1217 C C . TRP A 1 156 ? 11.917 15.129 2.545 1.00 82.06 156 TRP A C 1
ATOM 1219 O O . TRP A 1 156 ? 10.905 14.811 3.163 1.00 82.06 156 TRP A O 1
ATOM 1229 N N . LEU A 1 157 ? 11.933 15.208 1.210 1.00 80.69 157 LEU A N 1
ATOM 1230 C CA . LEU A 1 157 ? 10.750 14.935 0.385 1.00 80.69 157 LEU A CA 1
ATOM 1231 C C . LEU A 1 157 ? 10.337 13.455 0.400 1.00 80.69 157 LEU A C 1
ATOM 1233 O O . LEU A 1 157 ? 9.151 13.144 0.284 1.00 80.69 157 LEU A O 1
ATOM 1237 N N . ALA A 1 158 ? 11.288 12.535 0.574 1.00 73.56 158 ALA A N 1
ATOM 1238 C CA . ALA A 1 158 ? 11.002 11.106 0.649 1.00 73.56 158 ALA A CA 1
ATOM 1239 C C . ALA A 1 158 ? 10.298 10.708 1.957 1.00 73.56 158 ALA A C 1
ATOM 1241 O O . ALA A 1 158 ? 9.531 9.745 1.956 1.00 73.56 158 ALA A O 1
ATOM 1242 N N . VAL A 1 159 ? 10.518 11.430 3.063 1.00 73.62 159 VAL A N 1
ATOM 1243 C CA . VAL A 1 159 ? 9.934 11.089 4.373 1.00 73.62 159 VAL A CA 1
ATOM 1244 C C . VAL A 1 159 ? 8.397 11.088 4.340 1.00 73.62 159 VAL A C 1
ATOM 1246 O O . VAL A 1 159 ? 7.823 10.046 4.662 1.00 73.62 159 VAL A O 1
ATOM 1249 N N . PRO A 1 160 ? 7.699 12.156 3.905 1.00 72.19 160 PRO A N 1
ATOM 1250 C CA . PRO A 1 160 ? 6.240 12.144 3.806 1.00 72.19 160 PRO A CA 1
ATOM 1251 C C . PRO A 1 160 ? 5.715 11.035 2.894 1.00 72.19 160 PRO A C 1
ATOM 1253 O O . PRO A 1 160 ? 4.779 10.328 3.257 1.00 72.19 160 PRO A O 1
ATOM 1256 N N . VAL A 1 161 ? 6.348 10.834 1.734 1.00 70.94 161 VAL A N 1
ATOM 1257 C CA . VAL A 1 161 ? 5.944 9.795 0.774 1.00 70.94 161 VAL A CA 1
ATOM 1258 C C . VAL A 1 161 ? 6.048 8.407 1.403 1.00 70.94 161 VAL A C 1
ATOM 1260 O O . VAL A 1 161 ? 5.121 7.608 1.281 1.00 70.94 161 VAL A O 1
ATOM 1263 N N . MET A 1 162 ? 7.135 8.132 2.124 1.00 71.50 162 MET A N 1
ATOM 1264 C CA . MET A 1 162 ? 7.330 6.873 2.844 1.00 71.50 162 MET A CA 1
ATOM 1265 C C . MET A 1 162 ? 6.274 6.694 3.938 1.00 71.50 162 MET A C 1
ATOM 1267 O O . MET A 1 162 ? 5.661 5.632 4.025 1.00 71.50 162 MET A O 1
ATOM 1271 N N . VAL A 1 163 ? 6.008 7.733 4.735 1.00 69.69 163 VAL A N 1
ATOM 1272 C CA . VAL A 1 163 ? 4.998 7.693 5.806 1.00 69.69 163 VAL A CA 1
ATOM 1273 C C . VAL A 1 163 ? 3.604 7.392 5.246 1.00 69.69 163 VAL A C 1
ATOM 1275 O O . VAL A 1 163 ? 2.921 6.509 5.762 1.00 69.69 163 VAL A O 1
ATOM 1278 N N . PHE A 1 164 ? 3.194 8.057 4.164 1.00 69.00 164 PHE A N 1
ATOM 1279 C CA . PHE A 1 164 ? 1.893 7.806 3.538 1.00 69.00 164 PHE A CA 1
ATOM 1280 C C . PHE A 1 164 ? 1.816 6.441 2.844 1.00 69.00 164 PHE A C 1
ATOM 1282 O O . PHE A 1 164 ? 0.783 5.776 2.926 1.00 69.00 164 PHE A O 1
ATOM 1289 N N . SER A 1 165 ? 2.907 5.985 2.221 1.00 69.56 165 SER A N 1
ATOM 1290 C CA . SER A 1 165 ? 2.964 4.671 1.562 1.00 69.56 165 SER A CA 1
ATOM 1291 C C . SER A 1 165 ? 2.823 3.512 2.554 1.00 69.56 165 SER A C 1
ATOM 1293 O O . SER A 1 165 ? 2.226 2.493 2.215 1.00 69.56 165 SER A O 1
ATOM 1295 N N . PHE A 1 166 ? 3.312 3.675 3.790 1.00 66.75 166 PHE A N 1
ATOM 1296 C CA . PHE A 1 166 ? 3.183 2.683 4.866 1.00 66.75 166 PHE A CA 1
ATOM 1297 C C . PHE A 1 166 ? 1.944 2.871 5.754 1.00 66.75 166 PHE A C 1
ATOM 1299 O O . PHE A 1 166 ? 1.826 2.226 6.800 1.00 66.75 166 PHE A O 1
ATOM 1306 N N . SER A 1 167 ? 1.009 3.743 5.370 1.00 68.31 167 SER A N 1
ATOM 1307 C CA . SER A 1 167 ? -0.197 3.987 6.158 1.00 68.31 167 SER A CA 1
ATOM 1308 C 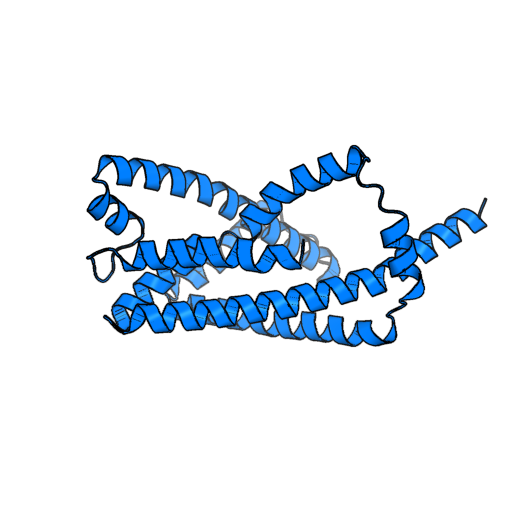C . SER A 1 167 ? -1.223 2.862 5.964 1.00 68.31 167 SER A C 1
ATOM 1310 O O . SER A 1 167 ? -2.101 2.922 5.104 1.00 68.31 167 SER A O 1
ATOM 1312 N N . HIS A 1 168 ? -1.102 1.805 6.775 1.00 72.69 168 HIS A N 1
ATOM 1313 C CA . HIS A 1 168 ? -2.009 0.642 6.781 1.00 72.69 168 HIS A CA 1
ATOM 1314 C C . HIS A 1 168 ? -2.830 0.515 8.076 1.00 72.69 168 HIS A C 1
ATOM 1316 O O . HIS A 1 168 ? -3.616 -0.421 8.235 1.00 72.69 168 HIS A O 1
ATOM 1322 N N . ALA A 1 169 ? -2.682 1.481 8.987 1.00 63.84 169 ALA A N 1
ATOM 1323 C CA . ALA A 1 169 ? -3.451 1.624 10.223 1.00 63.84 169 ALA A CA 1
ATOM 1324 C C . ALA A 1 169 ? -4.971 1.327 10.107 1.00 63.84 169 ALA A C 1
ATOM 1326 O O . ALA A 1 169 ? -5.464 0.551 10.928 1.00 63.84 169 ALA A O 1
ATOM 1327 N N . PRO A 1 170 ? -5.723 1.844 9.111 1.00 63.00 170 PRO A N 1
ATOM 1328 C CA . PRO A 1 170 ? -7.162 1.540 8.958 1.00 63.00 170 PRO A CA 1
ATOM 1329 C C . PRO A 1 170 ? -7.482 0.069 8.773 1.00 63.00 170 PRO A C 1
ATOM 1331 O O . PRO A 1 170 ? -8.404 -0.481 9.376 1.00 63.00 170 PRO A O 1
ATOM 1334 N N . ILE A 1 171 ? -6.724 -0.549 7.872 1.00 67.88 171 ILE A N 1
ATOM 1335 C CA . ILE A 1 171 ? -6.949 -1.917 7.431 1.00 67.88 171 ILE A CA 1
ATOM 1336 C C . ILE A 1 171 ? -6.623 -2.842 8.598 1.00 67.88 171 ILE A C 1
ATOM 1338 O O . ILE A 1 171 ? -7.381 -3.760 8.890 1.00 67.88 171 ILE A O 1
ATOM 1342 N N . ILE A 1 172 ? -5.543 -2.543 9.325 1.00 67.06 172 ILE A N 1
ATOM 1343 C CA . ILE A 1 172 ? -5.136 -3.283 10.521 1.00 67.06 172 ILE A CA 1
ATOM 1344 C C . ILE A 1 172 ? -6.154 -3.114 11.648 1.00 67.06 172 ILE A C 1
ATOM 1346 O O . ILE A 1 172 ? -6.445 -4.085 12.337 1.00 67.06 172 ILE A O 1
ATOM 1350 N N . SER A 1 173 ? -6.731 -1.925 11.821 1.00 65.81 173 SER A N 1
ATOM 1351 C CA . SER A 1 173 ? -7.793 -1.698 12.803 1.00 65.81 173 SER A CA 1
ATOM 1352 C C . SER A 1 173 ? -9.041 -2.527 12.509 1.00 65.81 173 SER A C 1
ATOM 1354 O O . SER A 1 173 ? -9.511 -3.248 13.389 1.00 65.81 173 SER A O 1
ATOM 1356 N N . SER A 1 174 ? -9.530 -2.489 11.267 1.00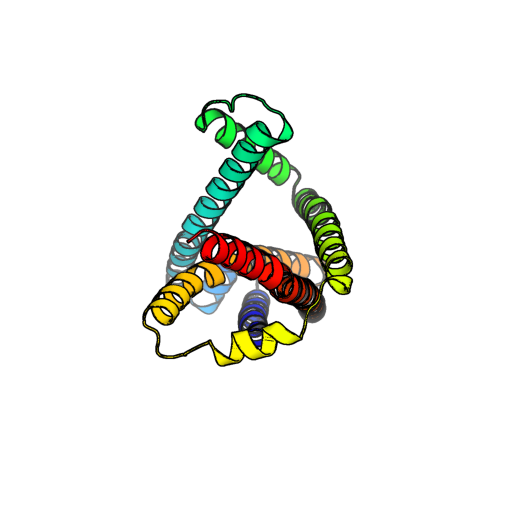 66.06 174 SER A N 1
ATOM 1357 C CA . SER A 1 174 ? -10.698 -3.275 10.847 1.00 66.06 174 SER A CA 1
ATOM 1358 C C . SER A 1 174 ? -10.420 -4.783 10.916 1.00 66.06 174 SER A C 1
ATOM 1360 O O . SER A 1 174 ? -11.275 -5.566 11.334 1.00 66.06 174 SER A O 1
ATOM 1362 N N . PHE A 1 175 ? -9.198 -5.200 10.568 1.00 68.00 175 PHE A N 1
ATOM 1363 C CA . PHE A 1 175 ? -8.733 -6.580 10.697 1.00 68.00 175 PHE A CA 1
ATOM 1364 C C . PHE A 1 175 ? -8.671 -7.033 12.159 1.00 68.00 175 PHE A C 1
ATOM 1366 O O . PHE A 1 175 ? -9.163 -8.109 12.485 1.00 68.00 175 PHE A O 1
ATOM 1373 N N . ALA A 1 176 ? -8.108 -6.217 13.052 1.00 63.75 176 ALA A N 1
ATOM 1374 C CA . ALA A 1 176 ? -8.004 -6.528 14.473 1.00 63.75 176 ALA A CA 1
ATOM 1375 C C . ALA A 1 176 ? -9.386 -6.621 15.138 1.00 63.75 176 ALA A C 1
ATOM 1377 O O . ALA A 1 176 ? -9.619 -7.579 15.875 1.00 63.75 176 ALA A O 1
ATOM 1378 N N . SER A 1 177 ? -10.307 -5.700 14.825 1.00 63.56 177 SER A N 1
ATOM 1379 C CA . SER A 1 177 ? -11.704 -5.753 15.288 1.00 63.56 177 SER A CA 1
ATOM 1380 C C . SER A 1 177 ? -12.407 -7.030 14.800 1.00 63.56 177 SER A C 1
ATOM 1382 O O . SER A 1 177 ? -12.931 -7.807 15.597 1.00 63.56 177 SER A O 1
ATOM 1384 N N . THR A 1 178 ? -12.273 -7.357 13.510 1.00 66.31 178 THR A N 1
ATOM 1385 C CA . THR A 1 178 ? -12.808 -8.605 12.935 1.00 66.31 178 THR A CA 1
ATOM 1386 C C . THR A 1 178 ? -12.255 -9.853 13.632 1.00 66.31 178 THR A C 1
ATOM 1388 O O . THR A 1 178 ? -12.993 -10.791 13.937 1.00 66.31 178 THR A O 1
ATOM 1391 N N . GLN A 1 179 ? -10.947 -9.889 13.896 1.00 65.38 179 GLN A N 1
ATOM 1392 C CA . GLN A 1 179 ? -10.310 -11.051 14.509 1.00 65.38 179 GLN A CA 1
ATOM 1393 C C . GLN A 1 179 ? -10.691 -11.210 15.983 1.00 65.38 179 GLN A C 1
ATOM 1395 O O . GLN A 1 179 ? -10.790 -12.341 16.462 1.00 65.38 179 GLN A O 1
ATOM 1400 N N . LYS A 1 180 ? -10.936 -10.096 16.683 1.00 66.75 180 LYS A N 1
ATOM 1401 C CA . LYS A 1 180 ? -11.475 -10.065 18.047 1.00 66.75 180 LYS A CA 1
ATOM 1402 C C . LYS A 1 180 ? -12.900 -10.621 18.093 1.00 66.75 180 LYS A C 1
ATOM 1404 O O . LYS A 1 180 ? -13.173 -11.483 18.927 1.00 66.75 180 LYS A O 1
ATOM 1409 N N . SER A 1 181 ? -13.750 -10.217 17.149 1.00 64.38 181 SER A N 1
ATOM 1410 C CA . SER A 1 181 ? -15.130 -10.702 17.013 1.00 64.38 181 SER A CA 1
ATOM 1411 C C . SER A 1 181 ? -15.203 -12.218 16.753 1.00 64.38 181 SER A C 1
ATOM 1413 O O . SER A 1 181 ? -16.006 -12.922 17.366 1.00 64.38 181 SER A O 1
ATOM 1415 N N . LEU A 1 182 ? -14.296 -12.752 15.920 1.00 65.56 182 LEU A N 1
ATOM 1416 C CA . LEU A 1 182 ? -14.246 -14.177 15.553 1.00 65.56 182 LEU A CA 1
ATOM 1417 C C . LEU A 1 182 ? -13.566 -15.095 16.590 1.00 65.56 182 LEU A C 1
ATOM 1419 O O . LEU A 1 182 ? -13.932 -16.264 16.687 1.00 65.56 182 LEU A O 1
ATOM 1423 N N . TYR A 1 183 ? -12.544 -14.621 17.319 1.00 61.19 183 TYR A N 1
ATOM 1424 C CA . TYR A 1 183 ? -11.659 -15.493 18.118 1.00 61.19 183 TYR A CA 1
ATOM 1425 C C . TYR A 1 183 ? -11.505 -15.112 19.604 1.00 61.19 183 TYR A C 1
ATOM 1427 O O . TYR A 1 183 ? -10.796 -15.827 20.323 1.00 61.19 183 TYR A O 1
ATOM 1435 N N . GLY A 1 184 ? -12.135 -14.030 20.079 1.00 66.06 184 GLY A N 1
ATOM 1436 C CA . GLY A 1 184 ? -12.118 -13.626 21.494 1.00 66.06 184 GLY A CA 1
ATOM 1437 C C . GLY A 1 184 ? -10.699 -13.499 22.072 1.00 66.06 184 GLY A C 1
ATOM 1438 O O . GLY A 1 184 ? -9.813 -12.930 21.436 1.00 66.06 184 GLY A O 1
ATOM 1439 N N . ASP A 1 185 ? -10.441 -14.096 23.239 1.00 62.22 185 ASP A N 1
ATOM 1440 C CA . ASP A 1 185 ? -9.157 -14.005 23.968 1.00 62.22 185 ASP A CA 1
ATOM 1441 C C . ASP A 1 185 ? -7.924 -14.529 23.205 1.00 62.22 185 ASP A C 1
ATOM 1443 O O . ASP A 1 185 ? -6.784 -14.170 23.510 1.00 62.22 185 ASP A O 1
ATOM 1447 N N . LYS A 1 186 ? -8.103 -15.378 22.181 1.00 64.12 186 LYS A N 1
ATOM 1448 C CA . LYS A 1 186 ? -6.984 -15.883 21.357 1.00 64.12 186 LYS A CA 1
ATOM 1449 C C . LYS A 1 186 ? -6.650 -14.964 20.172 1.00 64.12 186 LYS A C 1
ATOM 1451 O O . LYS A 1 186 ? -5.671 -15.232 19.460 1.00 64.12 186 LYS A O 1
ATOM 1456 N N . ALA A 1 187 ? -7.427 -13.900 19.952 1.00 63.31 187 ALA A N 1
ATOM 1457 C CA . ALA A 1 187 ? -7.298 -13.008 18.803 1.00 63.31 187 ALA A CA 1
ATOM 1458 C C . ALA A 1 187 ? -5.965 -12.246 18.784 1.00 63.31 187 ALA A C 1
ATOM 1460 O O . ALA A 1 187 ? -5.331 -12.169 17.730 1.00 63.31 187 ALA A O 1
ATOM 1461 N N . GLU A 1 188 ? -5.478 -11.768 19.936 1.00 64.06 188 GLU A N 1
ATOM 1462 C CA . GLU A 1 188 ? -4.244 -10.972 20.004 1.00 64.06 188 GLU A CA 1
ATOM 1463 C C . GLU A 1 188 ? -3.024 -11.760 19.510 1.00 64.06 188 GLU A C 1
ATOM 1465 O O . GLU A 1 188 ? -2.291 -11.302 18.630 1.00 64.06 188 GLU A O 1
ATOM 1470 N N . ARG A 1 189 ? -2.818 -12.987 20.014 1.00 66.06 189 ARG A N 1
ATOM 1471 C CA . ARG A 1 189 ? -1.651 -13.800 19.622 1.00 66.06 189 ARG A CA 1
ATOM 1472 C C . ARG A 1 189 ? -1.683 -14.180 18.146 1.00 66.06 189 ARG A C 1
ATOM 1474 O O . ARG A 1 189 ? -0.624 -14.229 17.517 1.00 66.06 189 ARG A O 1
ATOM 1481 N N . ARG A 1 190 ? -2.864 -14.463 17.584 1.00 69.12 190 ARG A N 1
ATOM 1482 C CA . ARG A 1 190 ? -2.998 -14.793 16.155 1.00 69.12 190 ARG A CA 1
ATOM 1483 C C . ARG A 1 190 ? -2.809 -13.565 15.273 1.00 69.12 190 ARG A C 1
ATOM 1485 O O . ARG A 1 190 ? -2.053 -13.651 14.310 1.00 69.12 190 ARG A O 1
ATOM 1492 N N . CYS A 1 191 ? -3.410 -12.433 15.629 1.00 68.44 191 CYS A N 1
ATOM 1493 C CA . CYS A 1 191 ? -3.249 -11.170 14.914 1.00 68.44 191 CYS A CA 1
ATOM 1494 C C . CYS A 1 191 ? -1.772 -10.739 14.884 1.00 68.44 191 CYS A C 1
ATOM 1496 O O . CYS A 1 191 ? -1.212 -10.519 13.811 1.00 68.44 191 CYS A O 1
ATOM 1498 N N . ALA A 1 192 ? -1.091 -10.757 16.035 1.00 69.31 192 ALA A N 1
ATOM 1499 C CA . ALA A 1 192 ? 0.334 -10.439 16.131 1.00 69.31 192 ALA A CA 1
ATOM 1500 C C . ALA A 1 192 ? 1.220 -11.388 15.304 1.00 69.31 192 ALA A C 1
ATOM 1502 O O . ALA A 1 192 ? 2.218 -10.959 14.722 1.00 69.31 192 ALA A O 1
ATOM 1503 N N . ARG A 1 193 ? 0.862 -12.678 15.237 1.00 75.00 193 ARG A N 1
ATOM 1504 C CA . ARG A 1 193 ? 1.579 -13.671 14.429 1.00 75.00 193 ARG A CA 1
ATOM 1505 C C . ARG A 1 193 ? 1.397 -13.415 12.932 1.00 75.00 193 ARG A C 1
ATOM 1507 O O . ARG A 1 193 ? 2.395 -13.362 12.222 1.00 75.00 193 ARG A O 1
ATOM 1514 N N . ILE A 1 194 ? 0.156 -13.232 12.475 1.00 78.94 194 ILE A N 1
ATOM 1515 C CA . ILE A 1 194 ? -0.164 -12.952 11.067 1.00 78.94 194 ILE A CA 1
ATOM 1516 C C . ILE A 1 194 ? 0.534 -11.666 10.624 1.00 78.94 194 ILE A C 1
ATOM 1518 O O . ILE A 1 194 ? 1.269 -11.691 9.643 1.00 78.94 194 ILE A O 1
ATOM 1522 N N . MET A 1 195 ? 0.405 -10.581 11.395 1.00 75.62 195 MET A N 1
ATOM 1523 C CA . MET A 1 195 ? 1.081 -9.321 11.084 1.00 75.62 195 MET A CA 1
ATOM 1524 C C . MET A 1 195 ? 2.595 -9.502 10.977 1.00 75.62 195 MET A C 1
ATOM 1526 O O . MET A 1 195 ? 3.190 -9.050 10.004 1.00 75.62 195 MET A O 1
ATOM 1530 N N . ARG A 1 196 ? 3.231 -10.203 11.927 1.00 74.81 196 ARG A N 1
ATOM 1531 C CA . ARG A 1 196 ? 4.681 -10.442 11.877 1.00 74.81 196 ARG A CA 1
ATOM 1532 C C . ARG A 1 196 ? 5.099 -11.158 10.594 1.00 74.81 196 ARG A C 1
ATOM 1534 O O . ARG A 1 196 ? 6.039 -10.703 9.951 1.00 74.81 196 ARG A O 1
ATOM 1541 N N . TYR A 1 197 ? 4.426 -12.249 10.224 1.00 80.69 197 TYR A N 1
ATOM 1542 C CA . TYR A 1 197 ? 4.768 -12.982 9.002 1.00 80.69 197 TYR A CA 1
ATOM 1543 C C . TYR A 1 197 ? 4.535 -12.141 7.747 1.00 80.69 197 TYR A C 1
ATOM 1545 O O . TYR A 1 197 ? 5.412 -12.109 6.888 1.00 80.69 197 TYR A O 1
ATOM 1553 N N . SER A 1 198 ? 3.425 -11.403 7.670 1.00 80.69 198 SER A N 1
ATOM 1554 C CA . SER A 1 198 ? 3.146 -10.511 6.541 1.00 80.69 198 SER A CA 1
ATOM 1555 C C . SER A 1 198 ? 4.221 -9.432 6.383 1.00 80.69 198 SER A C 1
ATOM 1557 O O . SER A 1 198 ? 4.732 -9.243 5.283 1.00 80.69 198 SER A O 1
ATOM 1559 N N . TYR A 1 199 ? 4.632 -8.768 7.469 1.00 77.00 199 TYR A N 1
ATOM 1560 C CA . TYR A 1 199 ? 5.685 -7.747 7.411 1.00 77.00 199 TYR A CA 1
ATOM 1561 C C . TYR A 1 199 ? 7.050 -8.323 7.045 1.00 77.00 199 TYR A C 1
ATOM 1563 O O . TYR A 1 199 ? 7.777 -7.707 6.270 1.00 77.00 199 TYR A O 1
ATOM 1571 N N . VAL A 1 200 ? 7.407 -9.494 7.580 1.00 79.94 200 VAL A N 1
ATOM 1572 C CA . VAL A 1 200 ? 8.660 -10.172 7.219 1.00 79.94 200 VAL A CA 1
ATOM 1573 C C . VAL A 1 200 ? 8.659 -10.532 5.735 1.00 79.94 200 VAL A C 1
ATOM 1575 O O . VAL A 1 200 ? 9.639 -10.244 5.053 1.00 79.94 200 VAL A O 1
ATOM 1578 N N . LEU A 1 201 ? 7.557 -11.086 5.222 1.00 83.31 201 LEU A N 1
ATOM 1579 C CA . LEU A 1 201 ? 7.429 -11.453 3.813 1.00 83.31 201 LEU A CA 1
ATOM 1580 C C . LEU A 1 201 ? 7.558 -10.223 2.909 1.00 83.31 201 LEU A C 1
ATOM 1582 O O . LEU A 1 201 ? 8.416 -10.224 2.033 1.00 83.31 201 LEU A O 1
ATOM 1586 N N . ILE A 1 202 ? 6.799 -9.154 3.178 1.00 82.69 202 ILE A N 1
ATOM 1587 C CA . ILE A 1 202 ? 6.867 -7.894 2.415 1.00 82.69 202 ILE A CA 1
ATOM 1588 C C . ILE A 1 202 ? 8.279 -7.301 2.461 1.00 82.69 202 ILE A C 1
ATOM 1590 O O . ILE A 1 202 ? 8.814 -6.892 1.433 1.00 82.69 202 ILE A O 1
ATOM 1594 N N . CYS A 1 203 ? 8.900 -7.256 3.641 1.00 79.44 203 CYS A N 1
ATOM 1595 C CA . CYS A 1 203 ? 10.239 -6.703 3.814 1.00 79.44 203 CYS A CA 1
ATOM 1596 C C . CYS A 1 203 ? 11.266 -7.473 2.977 1.00 79.44 203 CYS A C 1
ATOM 1598 O O . CYS A 1 203 ? 12.019 -6.862 2.221 1.00 79.44 203 CYS A O 1
ATOM 1600 N N . ILE A 1 204 ? 11.260 -8.807 3.054 1.00 83.62 204 ILE A N 1
ATOM 1601 C CA . ILE A 1 204 ? 12.182 -9.655 2.291 1.00 83.62 204 ILE A CA 1
ATOM 1602 C C . ILE A 1 204 ? 11.964 -9.466 0.789 1.00 83.62 204 ILE A C 1
ATOM 1604 O O . ILE A 1 204 ? 12.930 -9.205 0.074 1.00 83.62 204 ILE A O 1
ATOM 1608 N N . THR A 1 205 ? 10.721 -9.544 0.305 1.00 83.19 205 THR A N 1
ATOM 1609 C CA . THR A 1 205 ? 10.434 -9.452 -1.134 1.00 83.19 205 THR A CA 1
ATOM 1610 C C . THR A 1 205 ? 10.777 -8.077 -1.698 1.00 83.19 205 THR A C 1
ATOM 1612 O O . THR A 1 205 ? 11.405 -7.982 -2.751 1.00 83.19 205 THR A O 1
ATOM 1615 N N . VAL A 1 206 ? 10.414 -7.000 -0.994 1.00 83.50 206 VAL A N 1
ATOM 1616 C CA . VAL A 1 206 ? 10.678 -5.627 -1.447 1.00 83.50 206 VAL A CA 1
ATOM 1617 C C . VAL A 1 206 ? 12.168 -5.314 -1.391 1.00 83.50 206 VAL A C 1
ATOM 1619 O O . VAL A 1 206 ? 12.699 -4.763 -2.351 1.00 83.50 206 VAL A O 1
ATOM 1622 N N . LEU A 1 207 ? 12.866 -5.676 -0.309 1.00 83.38 207 LEU A N 1
ATOM 1623 C CA . LEU A 1 207 ? 14.308 -5.446 -0.221 1.00 83.38 207 LEU A CA 1
ATOM 1624 C C . LEU A 1 207 ? 15.054 -6.229 -1.299 1.00 83.38 207 LEU A C 1
ATOM 1626 O O . LEU A 1 207 ? 15.900 -5.649 -1.974 1.00 83.38 207 LEU A O 1
ATOM 1630 N N . PHE A 1 208 ? 14.718 -7.505 -1.501 1.00 83.56 208 PHE A N 1
ATOM 1631 C CA . PHE A 1 208 ? 15.332 -8.329 -2.541 1.00 83.56 208 PHE A CA 1
ATOM 1632 C C . PHE A 1 208 ? 15.140 -7.721 -3.939 1.00 83.56 208 PHE A C 1
ATOM 1634 O O . PHE A 1 208 ? 16.109 -7.575 -4.690 1.00 83.56 208 PHE A O 1
ATOM 1641 N N . PHE A 1 209 ? 13.925 -7.262 -4.246 1.00 84.69 209 PHE A N 1
ATOM 1642 C CA . PHE A 1 209 ? 13.620 -6.560 -5.491 1.00 84.69 209 PHE A CA 1
ATOM 1643 C C . PHE A 1 209 ? 14.414 -5.253 -5.638 1.00 84.69 209 PHE A C 1
ATOM 1645 O O . PHE A 1 209 ? 15.066 -5.040 -6.660 1.00 84.69 209 PHE A O 1
ATOM 1652 N N . VAL A 1 210 ? 14.432 -4.398 -4.609 1.00 82.62 210 VAL A N 1
ATOM 1653 C CA . VAL A 1 210 ? 15.165 -3.120 -4.630 1.00 82.62 210 VAL A CA 1
ATOM 1654 C C . VAL A 1 210 ? 16.665 -3.344 -4.819 1.00 82.62 210 VAL A C 1
ATOM 1656 O O . VAL A 1 210 ? 17.273 -2.669 -5.649 1.00 82.62 210 VAL A O 1
ATOM 1659 N N . PHE A 1 211 ? 17.266 -4.302 -4.108 1.00 79.00 211 PHE A N 1
ATOM 1660 C CA . PHE A 1 211 ? 18.677 -4.652 -4.296 1.00 79.00 211 PHE A CA 1
ATOM 1661 C C . PHE A 1 211 ? 18.949 -5.119 -5.726 1.00 79.00 211 PHE A C 1
ATOM 1663 O O . PHE A 1 211 ? 19.893 -4.636 -6.353 1.00 79.00 211 PHE A O 1
ATOM 1670 N N . SER A 1 212 ? 18.083 -5.974 -6.272 1.00 82.50 212 SER A N 1
ATOM 1671 C CA . SER A 1 212 ? 18.203 -6.463 -7.649 1.00 82.50 212 SER A CA 1
ATOM 1672 C C . SER A 1 212 ? 18.134 -5.322 -8.666 1.00 82.50 212 SER A C 1
ATOM 1674 O O . SER A 1 212 ? 18.978 -5.239 -9.563 1.00 82.50 212 SER A O 1
ATOM 1676 N N . CYS A 1 213 ? 17.181 -4.398 -8.504 1.00 79.00 213 CYS A N 1
ATOM 1677 C CA . CYS A 1 213 ? 17.040 -3.223 -9.360 1.00 79.00 213 CYS A CA 1
ATOM 1678 C C . CYS A 1 213 ? 18.234 -2.274 -9.255 1.00 79.00 213 C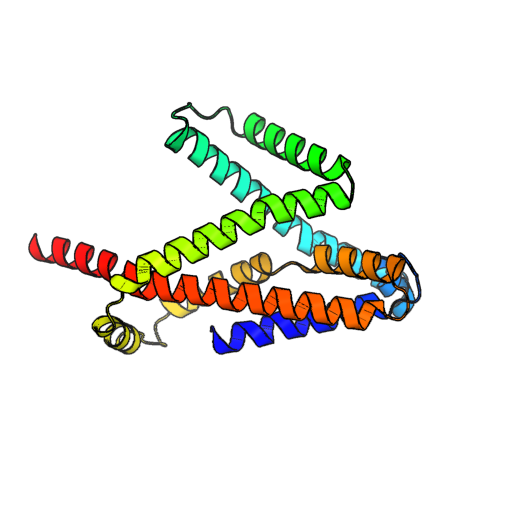YS A C 1
ATOM 1680 O O . CYS A 1 213 ? 18.702 -1.796 -10.282 1.00 79.00 213 CYS A O 1
ATOM 1682 N N . VAL A 1 214 ? 18.750 -1.996 -8.056 1.00 74.75 214 VAL A N 1
ATOM 1683 C CA . VAL A 1 214 ? 19.910 -1.105 -7.884 1.00 74.75 214 VAL A CA 1
ATOM 1684 C C . VAL A 1 214 ? 21.154 -1.701 -8.542 1.00 74.75 214 VAL A C 1
ATOM 1686 O O . VAL A 1 214 ? 21.852 -0.996 -9.271 1.00 74.75 214 VAL A O 1
ATOM 1689 N N . LEU A 1 215 ? 21.398 -2.999 -8.345 1.00 70.38 215 LEU A N 1
ATOM 1690 C CA . LEU A 1 215 ? 22.535 -3.703 -8.943 1.00 70.38 215 LEU A CA 1
ATOM 1691 C C . LEU A 1 215 ? 22.444 -3.762 -10.476 1.00 70.38 215 LEU A C 1
ATOM 1693 O O . LEU A 1 215 ? 23.471 -3.688 -11.145 1.00 70.38 215 LEU A O 1
ATOM 1697 N N . SER A 1 216 ? 21.230 -3.829 -11.035 1.00 71.19 216 SER A N 1
ATOM 1698 C CA . SER A 1 216 ? 21.021 -3.958 -12.486 1.00 71.19 216 SER A CA 1
ATOM 1699 C C . SER A 1 216 ? 20.854 -2.614 -13.210 1.00 71.19 216 SER A C 1
ATOM 1701 O O . SER A 1 216 ? 21.441 -2.402 -14.264 1.00 71.19 216 SER A O 1
ATOM 1703 N N . CYS A 1 217 ? 20.094 -1.654 -12.670 1.00 57.78 217 CYS A N 1
ATOM 1704 C CA . CYS A 1 217 ? 19.848 -0.352 -13.314 1.00 57.78 217 CYS A CA 1
ATOM 1705 C C . CYS A 1 217 ? 21.063 0.584 -13.283 1.00 57.78 217 CYS A C 1
ATOM 1707 O O . CYS A 1 217 ? 21.171 1.461 -14.149 1.00 57.78 217 CYS A O 1
ATOM 1709 N N . LEU A 1 218 ? 21.997 0.401 -12.338 1.00 52.94 218 LEU A N 1
ATOM 1710 C CA . LEU A 1 218 ? 23.266 1.133 -12.354 1.00 52.94 218 LEU A CA 1
ATOM 1711 C C . LEU A 1 218 ? 24.033 0.870 -13.665 1.00 52.94 218 LEU A C 1
ATOM 1713 O O . LEU A 1 218 ? 24.635 1.795 -14.214 1.00 52.94 218 LEU A O 1
ATOM 1717 N N . MET A 1 219 ? 23.910 -0.342 -14.224 1.00 46.25 219 MET A N 1
ATOM 1718 C CA . MET A 1 219 ? 24.450 -0.717 -15.536 1.00 46.25 219 MET A CA 1
ATOM 1719 C C . MET A 1 219 ? 23.900 0.188 -16.654 1.00 46.25 219 MET A C 1
ATOM 1721 O O . MET A 1 219 ? 24.666 0.757 -17.433 1.00 46.25 219 MET A O 1
ATOM 1725 N N . THR A 1 220 ? 22.579 0.384 -16.714 1.00 50.09 220 THR A N 1
ATOM 1726 C CA . THR A 1 220 ? 21.910 1.118 -17.804 1.00 50.09 220 THR A CA 1
ATOM 1727 C C . THR A 1 220 ? 22.181 2.621 -17.747 1.00 50.09 220 THR A C 1
ATOM 1729 O O . THR A 1 220 ? 22.420 3.243 -18.782 1.00 50.09 220 THR A O 1
ATOM 1732 N N . ILE A 1 221 ? 22.199 3.225 -16.553 1.00 52.47 221 ILE A N 1
ATOM 1733 C CA . ILE A 1 221 ? 22.490 4.661 -16.390 1.00 52.47 221 ILE A CA 1
ATOM 1734 C C . ILE A 1 221 ? 23.969 4.960 -16.677 1.00 52.47 221 ILE A C 1
ATOM 1736 O O . ILE A 1 221 ? 24.272 5.965 -17.326 1.00 52.47 221 ILE A O 1
ATOM 1740 N N . CYS A 1 222 ? 24.888 4.088 -16.247 1.00 44.31 222 CYS A N 1
ATOM 1741 C CA . CYS A 1 222 ? 26.314 4.250 -16.526 1.00 44.31 222 CYS A CA 1
ATOM 1742 C C . CYS A 1 222 ? 26.612 4.092 -18.028 1.00 44.31 222 CYS A C 1
ATOM 1744 O O . CYS A 1 222 ? 27.308 4.929 -18.604 1.00 44.31 222 CYS A O 1
ATOM 1746 N N . ASN A 1 223 ? 25.996 3.109 -18.697 1.00 44.59 223 ASN A N 1
ATOM 1747 C CA . ASN A 1 223 ? 26.165 2.904 -20.138 1.00 44.59 223 ASN A CA 1
ATOM 1748 C C . ASN A 1 223 ? 25.595 4.077 -20.966 1.00 44.59 223 ASN A C 1
ATOM 1750 O O . ASN A 1 223 ? 26.237 4.553 -21.900 1.00 44.59 223 ASN A O 1
ATOM 1754 N N . ARG A 1 224 ? 24.441 4.633 -20.564 1.00 44.19 224 ARG A N 1
ATOM 1755 C CA . ARG A 1 224 ? 23.816 5.793 -21.234 1.00 44.19 224 ARG A CA 1
ATOM 1756 C C . ARG A 1 224 ? 24.569 7.111 -21.000 1.00 44.19 224 ARG A C 1
ATOM 1758 O O . ARG A 1 224 ? 24.506 8.008 -21.841 1.00 44.19 224 ARG A O 1
ATOM 1765 N N . ARG A 1 225 ? 25.287 7.247 -19.874 1.00 42.91 225 ARG A N 1
ATOM 1766 C CA . ARG A 1 225 ? 26.231 8.359 -19.654 1.00 42.91 225 ARG A CA 1
ATOM 1767 C C . ARG A 1 225 ? 27.496 8.180 -20.488 1.00 42.91 225 ARG A C 1
ATOM 1769 O O . ARG A 1 225 ? 27.874 9.129 -21.161 1.00 42.91 225 ARG A O 1
ATOM 1776 N N . ARG A 1 226 ? 28.079 6.977 -20.533 1.00 40.16 226 ARG A N 1
ATOM 1777 C CA . ARG A 1 226 ? 29.287 6.674 -21.322 1.00 40.16 226 ARG A CA 1
ATOM 1778 C C . ARG A 1 226 ? 29.081 6.871 -22.829 1.00 40.16 226 ARG A C 1
ATOM 1780 O O . ARG A 1 226 ? 29.966 7.399 -23.489 1.00 40.16 226 ARG A O 1
ATOM 1787 N N . SER A 1 227 ? 27.893 6.556 -23.354 1.00 42.25 227 SER A N 1
ATOM 1788 C CA . SER A 1 227 ? 27.531 6.817 -24.757 1.00 42.25 227 SER A CA 1
ATOM 1789 C C . SER A 1 227 ? 27.291 8.298 -25.087 1.00 42.25 227 SER A C 1
ATOM 1791 O O . SER A 1 227 ? 27.269 8.663 -26.261 1.00 42.25 227 SER A O 1
ATOM 1793 N N . ARG A 1 228 ? 27.050 9.153 -24.079 1.00 45.28 228 ARG A N 1
ATOM 1794 C CA . ARG A 1 228 ? 26.954 10.613 -24.253 1.00 45.28 228 ARG A CA 1
ATOM 1795 C C . ARG A 1 228 ? 28.324 11.284 -24.166 1.00 45.28 228 ARG A C 1
ATOM 1797 O O . ARG A 1 228 ? 28.553 12.219 -24.917 1.00 45.28 228 ARG A O 1
ATOM 1804 N N . THR A 1 229 ? 29.239 10.790 -23.331 1.00 46.53 229 THR A N 1
ATOM 1805 C CA . THR A 1 229 ? 30.622 11.298 -23.276 1.00 46.53 229 THR A CA 1
ATOM 1806 C C . THR A 1 229 ? 31.497 10.842 -24.443 1.00 46.53 229 THR A C 1
ATOM 1808 O O . THR A 1 229 ? 32.513 11.470 -24.687 1.00 46.53 229 THR A O 1
ATOM 1811 N N . SER A 1 230 ? 31.121 9.794 -25.183 1.00 40.75 230 SER A N 1
ATOM 1812 C CA . SER A 1 230 ? 31.835 9.361 -26.396 1.00 40.75 230 SER A CA 1
ATOM 1813 C C . SER A 1 230 ? 31.351 10.039 -27.689 1.00 40.75 230 SER A C 1
ATOM 1815 O O . SER A 1 230 ? 31.784 9.652 -28.770 1.00 40.75 230 SER A O 1
ATOM 1817 N N . ARG A 1 231 ? 30.394 10.977 -27.605 1.00 38.97 231 ARG A N 1
ATOM 1818 C CA . ARG A 1 231 ? 29.890 11.783 -28.737 1.00 38.97 231 ARG A CA 1
ATOM 1819 C C . ARG A 1 231 ? 30.227 13.278 -28.608 1.00 38.97 231 ARG A C 1
ATOM 1821 O O . ARG A 1 231 ? 29.654 14.078 -29.344 1.00 38.97 231 ARG A O 1
ATOM 1828 N N . CYS A 1 232 ? 31.123 13.640 -27.694 1.00 37.41 232 CYS A N 1
ATOM 1829 C CA . CYS A 1 232 ? 31.746 14.960 -27.629 1.00 37.41 232 CYS A CA 1
ATOM 1830 C C . CYS A 1 232 ? 33.239 14.812 -27.892 1.00 37.41 232 CYS A C 1
ATOM 1832 O O . CYS A 1 232 ? 33.821 13.853 -27.337 1.00 37.41 232 CYS A O 1
#

Organism: Serratia odorifera (NCBI:txid618)

Secondary structure (DSSP, 8-state):
-HHHHHHHHHHHHHHHHHHHHTSS-SS--HHHHHHHHHHHHHHHHHHHHHHHHHHHHHHHHHHHHHHHHHHHHHHTS-PPPPPHHHHHHHHHHHHHHHHHTHHHHHHHHHHHHHHHHHHHHHHHHHHHGGG--THHHHHHHHH--TT-HHHHHHHHHHHHHHHHHT--HHHHHHHHHHHHHHHGGGHHHHHHHHHHHHHHHHHHHHHHHHHHHHHHHHHHHHHHHHHHHTT-

pLDDT: mean 71.27, std 12.99, range [37.41, 90.44]

Foldseek 3Di:
DLVVPLCVLLVVLLVLLVQLVPAPDLLDFNLNSQCRPPNDVSSVVVVVVVCVLVVVLVVVVLVVVLVVVCCCCCPPVVDNDDPSVVSSVVVVVVVVVQVVVDDVSVVVVCCVVVVVVLVVLLVVLVVLVVQFDPPVVVVVVVPDDPPDVVVVVVVVVVVVVVVSVSPCSNVLRNVLSVLSNVPPPCSSVVSSVVVVVVSVSCSVSVVSSVVSCVRRVVVVVVVVVVVVVVVD

Sequence (232 aa):
MALFAFPLTYLPHRALSRFVLSGSSRDGNIHDVVVEHFGVLAGKIIMVLYLLAFFPIVLVYSISITNALDNFLIHQFHVTPPPRLWLSLAVVAVLNLVLLRGKDGIVAAMGILVFPLLVFLMGISLYLLPHWNTAHFVSGLASTRVDSPALWHSLWLAVPVMVFSFSHAPIISSFASTQKSLYGDKAERRCARIMRYSYVLICITVLFFVFSCVLSCLMTICNRRRSRTSRC

Radius of gyration: 22.25 Å; chains: 1; bounding box: 53×36×56 Å

InterPro domains:
  IPR018227 Amino acid/polyamine transporter 2 [PTHR35334] (1-216)